Protein AF-A0A642C5L2-F1 (afdb_monomer_lite)

Secondary structure (DSSP, 8-state):
-------------------GGGG-S--S-TT--SEES--SSBSSEEEEEETTTTEEEEEEEEEEETTS-B---BTTS--SEEEEEE-TTSSEEEEEEEEETTTTEEEEEEEEE-SSS-EEEEEEEEE-SSS---EEEEEEEEEEE-SSPPSEE----TT-EEEETT--SEEE-SS--TTTT---TTPPTTEEE-TTSSSSEEE-TTTTSSTT-EEEEEEEEPTT---S-S--PPPPP--SS----------SSSEEEEEEEE--SSS---B-EEEES-HHHHHH---EE-----PPEEEE-TTSSEEEEE-TT-SSEEEEE---SSEEEEEEE-S-HHHHHHHHTT--S-SEEESSSS--EEEEEEEEE-

Structure (mmCIF, N/CA/C/O backbone):
data_AF-A0A642C5L2-F1
#
_entry.id   AF-A0A642C5L2-F1
#
loop_
_atom_site.group_PDB
_atom_site.id
_atom_site.type_symbol
_atom_site.label_atom_id
_atom_site.label_alt_id
_atom_site.label_comp_id
_atom_site.label_asym_id
_atom_site.label_entity_id
_atom_site.label_seq_id
_atom_site.pdbx_PDB_ins_code
_atom_site.Cartn_x
_atom_site.Cartn_y
_atom_site.Cartn_z
_atom_site.occupancy
_atom_site.B_iso_or_equiv
_atom_site.auth_seq_id
_atom_site.auth_comp_id
_atom_site.auth_asym_id
_atom_site.auth_atom_id
_atom_site.pdbx_PDB_model_num
ATOM 1 N N . MET A 1 1 ? -67.710 -24.897 -26.582 1.00 30.55 1 MET A N 1
ATOM 2 C CA . MET A 1 1 ? -67.044 -23.759 -27.248 1.00 30.55 1 MET A CA 1
ATOM 3 C C . MET A 1 1 ? -65.681 -23.611 -26.593 1.00 30.55 1 MET A C 1
ATOM 5 O O . MET A 1 1 ? -65.633 -23.319 -25.408 1.00 30.55 1 MET A O 1
ATOM 9 N N . PHE A 1 2 ? -64.613 -23.977 -27.300 1.00 22.06 2 PHE A N 1
ATOM 10 C CA . PHE A 1 2 ? -63.244 -23.985 -26.777 1.00 22.06 2 PHE A CA 1
ATOM 11 C C . PHE A 1 2 ? -62.544 -22.684 -27.167 1.00 22.06 2 PHE A C 1
ATOM 13 O O . PHE A 1 2 ? -62.529 -22.332 -28.344 1.00 22.06 2 PHE A O 1
ATOM 20 N N . LEU A 1 3 ? -61.969 -21.992 -26.185 1.00 21.20 3 LEU A N 1
ATOM 21 C CA . LEU A 1 3 ? -61.046 -20.883 -26.397 1.00 21.20 3 LEU A CA 1
ATOM 22 C C . LEU A 1 3 ? -59.634 -21.412 -26.119 1.00 21.20 3 LEU A C 1
ATOM 24 O O . LEU A 1 3 ? -59.285 -21.678 -24.972 1.00 21.20 3 LEU A O 1
ATOM 28 N N . ILE A 1 4 ? -58.851 -21.614 -27.176 1.00 27.20 4 ILE A N 1
ATOM 29 C CA . ILE A 1 4 ? -57.420 -21.914 -27.088 1.00 27.20 4 ILE A CA 1
ATOM 30 C C . ILE A 1 4 ? -56.692 -20.586 -27.281 1.00 27.20 4 ILE A C 1
ATOM 32 O O . ILE A 1 4 ? -56.796 -19.971 -28.340 1.00 27.20 4 ILE A O 1
ATOM 36 N N . VAL A 1 5 ? -55.973 -20.140 -26.253 1.00 25.92 5 VAL A N 1
ATOM 37 C CA . VAL A 1 5 ? -55.079 -18.981 -26.332 1.00 25.92 5 VAL A CA 1
ATOM 38 C C . VAL A 1 5 ? -53.660 -19.508 -26.514 1.00 25.92 5 VAL A C 1
ATOM 40 O O . VAL A 1 5 ? -53.095 -20.111 -25.605 1.00 25.92 5 VAL A O 1
ATOM 43 N N . VAL A 1 6 ? -53.093 -19.296 -27.702 1.00 27.94 6 VAL A N 1
ATOM 44 C CA . VAL A 1 6 ? -51.672 -19.526 -27.986 1.00 27.94 6 VAL A CA 1
ATOM 45 C C . VAL A 1 6 ? -50.942 -18.211 -27.727 1.00 27.94 6 VAL A C 1
ATOM 47 O O . VAL A 1 6 ? -51.069 -17.265 -28.501 1.00 27.94 6 VAL A O 1
ATOM 50 N N . LEU A 1 7 ? -50.206 -18.135 -26.620 1.00 25.80 7 LEU A N 1
ATOM 51 C CA . LEU A 1 7 ? -49.296 -17.028 -26.331 1.00 25.80 7 LEU A CA 1
ATOM 52 C C . LEU A 1 7 ? -47.912 -17.384 -26.878 1.00 25.80 7 LEU A C 1
ATOM 54 O O . LEU A 1 7 ? -47.273 -18.324 -26.412 1.00 25.80 7 LEU A O 1
ATOM 58 N N . GLY A 1 8 ? -47.464 -16.637 -27.886 1.00 30.91 8 GLY A N 1
ATOM 59 C CA . GLY A 1 8 ? -46.096 -16.717 -28.382 1.00 30.91 8 GLY A CA 1
ATOM 60 C C . GLY A 1 8 ? -45.143 -16.097 -27.367 1.00 30.91 8 GLY A C 1
ATOM 61 O O . GLY A 1 8 ? -45.199 -14.897 -27.113 1.00 30.91 8 GLY A O 1
ATOM 62 N N . THR A 1 9 ? -44.255 -16.900 -26.788 1.00 32.12 9 THR A N 1
ATOM 63 C CA . THR A 1 9 ? -43.127 -16.378 -26.019 1.00 32.12 9 THR A CA 1
ATOM 64 C C . THR A 1 9 ? -42.080 -15.869 -27.002 1.00 32.12 9 THR A C 1
ATOM 66 O O . THR A 1 9 ? -41.308 -16.646 -27.563 1.00 32.12 9 THR A O 1
ATOM 69 N N . THR A 1 10 ? -42.038 -14.559 -27.224 1.00 34.19 10 THR A N 1
ATOM 70 C CA . THR A 1 10 ? -40.826 -13.920 -27.735 1.00 34.19 10 THR A CA 1
ATOM 71 C C . THR A 1 10 ? -39.760 -14.065 -26.658 1.00 34.19 10 THR A C 1
ATOM 73 O O . THR A 1 10 ? -39.882 -13.467 -25.589 1.00 34.19 10 THR A O 1
ATOM 76 N N . SER A 1 11 ? -38.727 -14.868 -26.911 1.00 38.47 11 SER A N 1
ATOM 77 C CA . SER A 1 11 ? -37.520 -14.864 -26.092 1.00 38.47 11 SER A CA 1
ATOM 78 C C . SER A 1 11 ? -36.825 -13.520 -26.291 1.00 38.47 11 SER A C 1
ATOM 80 O O . SER A 1 11 ? -35.978 -13.356 -27.170 1.00 38.47 11 SER A O 1
ATOM 82 N N . THR A 1 12 ? -37.200 -12.526 -25.494 1.00 39.84 12 THR A N 1
ATOM 83 C CA . THR A 1 12 ? -36.300 -11.415 -25.220 1.00 39.84 12 THR A CA 1
ATOM 84 C C . THR A 1 12 ? -35.095 -12.039 -24.535 1.00 39.84 12 THR A C 1
ATOM 86 O O . THR A 1 12 ? -35.239 -12.579 -23.437 1.00 39.84 12 THR A O 1
ATOM 89 N N . LEU A 1 13 ? -33.942 -12.041 -25.209 1.00 40.47 13 LEU A N 1
ATOM 90 C CA . LEU A 1 13 ? -32.645 -12.262 -24.576 1.00 40.47 13 LEU A CA 1
ATOM 91 C C . LEU A 1 13 ? -32.620 -11.371 -23.335 1.00 40.47 13 LEU A C 1
ATOM 93 O O . LEU A 1 13 ? -32.538 -10.148 -23.450 1.00 40.47 13 LEU A O 1
ATOM 97 N N . GLY A 1 14 ? -32.830 -11.985 -22.170 1.00 42.22 14 GLY A N 1
ATOM 98 C CA . GLY A 1 14 ? -32.787 -11.282 -20.905 1.00 42.22 14 GLY A CA 1
ATOM 99 C C . GLY A 1 14 ? -31.435 -10.600 -20.830 1.00 42.22 14 GLY A C 1
ATOM 100 O O . GLY A 1 14 ? -30.411 -11.228 -21.113 1.00 42.22 14 GLY A O 1
ATOM 101 N N . GLN A 1 15 ? -31.430 -9.312 -20.489 1.00 53.22 15 GLN A N 1
ATOM 102 C CA . GLN A 1 15 ? -30.196 -8.690 -20.033 1.00 53.22 15 GLN A CA 1
ATOM 103 C C . GLN A 1 15 ? -29.573 -9.612 -18.980 1.00 53.22 15 GLN A C 1
ATOM 105 O O . GLN A 1 15 ? -30.334 -10.196 -18.201 1.00 53.22 15 GLN A O 1
ATOM 110 N N . PRO A 1 16 ? -28.241 -9.803 -18.976 1.00 45.19 16 PRO A N 1
ATOM 111 C CA . PRO A 1 16 ? -27.603 -10.643 -17.979 1.00 45.19 16 PRO A CA 1
ATOM 112 C C . PRO A 1 16 ? -28.044 -10.139 -16.608 1.00 45.19 16 PRO A C 1
ATOM 114 O O . PRO A 1 16 ? -27.722 -9.022 -16.205 1.00 45.19 16 PRO A O 1
ATOM 117 N N . ILE A 1 17 ? -28.873 -10.941 -15.941 1.00 54.06 17 ILE A N 1
ATOM 118 C CA . ILE A 1 17 ? -29.352 -10.645 -14.602 1.00 54.06 17 ILE A CA 1
ATOM 119 C C . ILE A 1 17 ? -28.102 -10.742 -13.742 1.00 54.06 17 ILE A C 1
ATOM 121 O O . ILE A 1 17 ? -27.534 -11.825 -13.588 1.00 54.06 17 ILE A O 1
ATO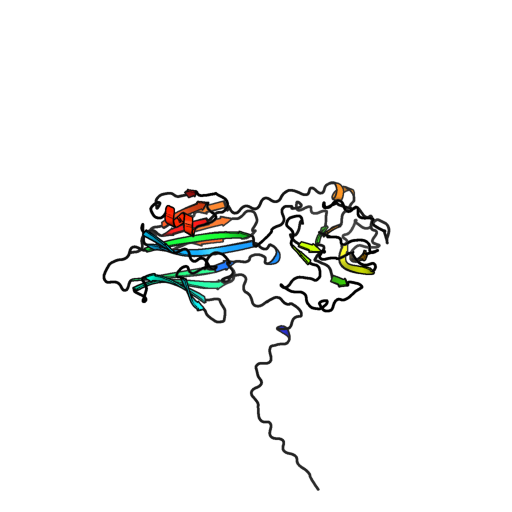M 125 N N . ILE A 1 18 ? -27.629 -9.592 -13.265 1.00 55.34 18 ILE A N 1
ATOM 126 C CA . ILE A 1 18 ? -26.534 -9.525 -12.305 1.00 55.34 18 ILE A CA 1
ATOM 127 C C . ILE A 1 18 ? -26.929 -10.445 -11.149 1.00 55.34 18 ILE A C 1
ATOM 129 O O . ILE A 1 18 ? -28.019 -10.304 -10.590 1.00 55.34 18 ILE A O 1
ATOM 133 N N . SER A 1 19 ? -26.083 -11.434 -10.854 1.00 58.97 19 SER A N 1
ATOM 134 C CA . SER A 1 19 ? -26.378 -12.428 -9.825 1.00 58.97 19 SER A CA 1
ATOM 135 C C . SER A 1 19 ? -26.728 -11.719 -8.511 1.00 58.97 19 SER A C 1
ATOM 137 O O . SER A 1 19 ? -26.017 -10.789 -8.135 1.00 58.97 19 SER A O 1
ATOM 139 N N . PRO A 1 20 ? -27.755 -12.155 -7.761 1.00 57.78 20 PRO A N 1
ATOM 140 C CA . PRO A 1 20 ? -28.041 -11.626 -6.426 1.00 57.78 20 PRO A CA 1
ATOM 141 C C . PRO A 1 20 ? -26.834 -11.686 -5.478 1.00 57.78 20 PRO A C 1
ATOM 143 O O . PRO A 1 20 ? -26.721 -10.868 -4.574 1.00 57.78 20 PRO A O 1
ATOM 146 N N . SER A 1 21 ? -25.889 -12.604 -5.719 1.00 59.41 21 SER A N 1
ATOM 147 C CA . SER A 1 21 ? -24.613 -12.671 -4.995 1.00 59.41 21 SER A CA 1
ATOM 148 C C . SER A 1 21 ? -23.699 -11.460 -5.226 1.00 59.41 21 SER A C 1
ATOM 150 O O . SER A 1 21 ? -22.818 -11.216 -4.412 1.00 59.41 21 SER A O 1
ATOM 152 N N . CYS A 1 22 ? -23.883 -10.712 -6.318 1.00 52.00 22 CYS A N 1
ATOM 153 C CA . CYS A 1 22 ? -23.193 -9.446 -6.582 1.00 52.00 22 CYS A CA 1
ATOM 154 C C . CYS A 1 22 ? -23.781 -8.277 -5.775 1.00 52.00 22 CYS A C 1
ATOM 156 O O . CYS A 1 22 ? -23.200 -7.199 -5.771 1.00 52.00 22 CYS A O 1
ATOM 158 N N . PHE A 1 23 ? -24.926 -8.486 -5.118 1.00 55.31 23 PHE A N 1
ATOM 159 C CA . PHE A 1 23 ? -25.548 -7.558 -4.178 1.00 55.31 23 PHE A CA 1
ATOM 160 C C . PHE A 1 23 ? -25.513 -8.151 -2.765 1.00 55.31 23 PHE A C 1
ATOM 162 O O . PHE A 1 23 ? -26.510 -8.134 -2.040 1.00 55.31 23 PHE A O 1
ATOM 169 N N . SER A 1 24 ? -24.365 -8.703 -2.352 1.00 53.34 24 SER A N 1
ATOM 170 C CA . SER A 1 24 ? -24.083 -8.757 -0.919 1.00 53.34 24 SER A CA 1
ATOM 171 C C . SER A 1 24 ? -24.202 -7.314 -0.422 1.00 53.34 24 SER A C 1
ATOM 173 O O . SER A 1 24 ? -23.757 -6.400 -1.106 1.00 53.34 24 SER A O 1
ATOM 175 N N . ASN A 1 25 ? -24.847 -7.057 0.715 1.00 50.03 25 ASN A N 1
ATOM 176 C CA . ASN A 1 25 ? -24.964 -5.707 1.294 1.00 50.03 25 ASN A CA 1
ATOM 177 C C . ASN A 1 25 ? -23.596 -5.139 1.759 1.00 50.03 25 ASN A C 1
ATOM 179 O O . ASN A 1 25 ? -23.508 -4.475 2.786 1.00 50.03 25 ASN A O 1
ATOM 183 N N . SER A 1 26 ? -22.518 -5.461 1.050 1.00 53.03 26 SER A N 1
ATOM 184 C CA . SER A 1 26 ? -21.204 -4.864 1.134 1.00 53.03 26 SER A CA 1
ATOM 185 C C . SER A 1 26 ? -21.087 -3.859 -0.009 1.00 53.03 26 SER A C 1
ATOM 187 O O . SER A 1 26 ? -21.435 -4.134 -1.156 1.00 53.03 26 SER A O 1
ATOM 189 N N . HIS A 1 27 ? -20.605 -2.669 0.324 1.00 57.09 27 HIS A N 1
ATOM 190 C CA . HIS A 1 27 ? -20.227 -1.666 -0.666 1.00 57.09 27 HIS A CA 1
ATOM 191 C C . HIS A 1 27 ? -18.845 -1.963 -1.274 1.00 57.09 27 HIS A C 1
ATOM 193 O O . HIS A 1 27 ? -18.383 -1.208 -2.131 1.00 57.09 27 HIS A O 1
ATOM 199 N N . ASP A 1 28 ? -18.196 -3.052 -0.846 1.00 60.56 28 ASP A N 1
ATOM 200 C CA . ASP A 1 28 ? -16.835 -3.392 -1.225 1.00 60.56 28 ASP A CA 1
ATOM 201 C C . ASP A 1 28 ? -16.816 -4.167 -2.537 1.00 60.56 28 ASP A C 1
ATOM 203 O O . ASP A 1 28 ? -17.591 -5.097 -2.779 1.00 60.56 28 ASP A O 1
ATOM 207 N N . ILE A 1 29 ? -15.868 -3.806 -3.396 1.00 61.78 29 ILE A N 1
ATOM 208 C CA . ILE A 1 29 ? -15.618 -4.524 -4.640 1.00 61.78 29 ILE A CA 1
ATOM 209 C C . ILE A 1 29 ? -14.890 -5.828 -4.287 1.00 61.78 29 ILE A C 1
ATOM 211 O O . ILE A 1 29 ? -13.663 -5.899 -4.300 1.00 61.78 29 ILE A O 1
ATOM 215 N N . THR A 1 30 ? -15.646 -6.890 -3.999 1.00 61.00 30 THR A N 1
ATOM 216 C CA . THR A 1 30 ? -15.096 -8.215 -3.646 1.00 61.00 30 THR A CA 1
ATOM 217 C C . THR A 1 30 ? -14.427 -8.937 -4.822 1.00 61.00 30 THR A C 1
ATOM 219 O O . THR A 1 30 ? -13.932 -10.049 -4.666 1.00 61.00 30 THR A O 1
ATOM 222 N N . SER A 1 31 ? -14.445 -8.345 -6.020 1.00 65.38 31 SER A N 1
ATOM 223 C CA . SER A 1 31 ? -13.811 -8.883 -7.228 1.00 65.38 31 SER A CA 1
ATOM 224 C C . SER A 1 31 ? -12.381 -8.386 -7.453 1.00 65.38 31 SER A C 1
ATOM 226 O O . SER A 1 31 ? -11.757 -8.798 -8.431 1.00 65.38 31 SER A O 1
ATOM 228 N N . LEU A 1 32 ? -11.869 -7.472 -6.619 1.00 73.25 32 LEU A N 1
ATOM 229 C CA . LEU A 1 32 ? -10.489 -7.001 -6.735 1.00 73.25 32 LEU A CA 1
ATOM 230 C C . LEU A 1 32 ? -9.519 -8.090 -6.272 1.00 73.25 32 LEU A C 1
ATOM 232 O O . LEU A 1 32 ? -9.683 -8.684 -5.210 1.00 73.25 32 LEU A O 1
ATOM 236 N N . GLN A 1 33 ? -8.498 -8.349 -7.085 1.00 84.44 33 GLN A N 1
ATOM 237 C CA . GLN A 1 33 ? -7.406 -9.251 -6.726 1.00 84.44 33 GLN A CA 1
ATOM 238 C C . GLN A 1 33 ? -6.448 -8.546 -5.757 1.00 84.44 33 GLN A C 1
ATOM 240 O O . GLN A 1 33 ? -6.335 -7.321 -5.783 1.00 84.44 33 GLN A O 1
ATOM 245 N N . ALA A 1 34 ? -5.704 -9.301 -4.945 1.00 88.50 34 ALA A N 1
ATOM 246 C CA . ALA A 1 34 ? -4.681 -8.728 -4.059 1.00 88.50 34 ALA A CA 1
ATOM 247 C C . ALA A 1 34 ? -3.590 -7.964 -4.835 1.00 88.50 34 ALA A C 1
ATOM 249 O O . ALA A 1 34 ? -3.016 -7.000 -4.325 1.00 88.50 34 ALA A O 1
ATOM 250 N N . TRP A 1 35 ? -3.340 -8.373 -6.084 1.00 94.12 35 TRP A N 1
ATOM 251 C CA . TRP A 1 35 ? -2.460 -7.691 -7.025 1.00 94.12 35 TRP A CA 1
ATOM 252 C C . TRP A 1 35 ? -3.248 -6.855 -8.034 1.00 94.12 35 TRP A C 1
ATOM 254 O O . TRP A 1 35 ? -4.272 -7.295 -8.551 1.00 94.12 35 TRP A O 1
ATOM 264 N N . GLY A 1 36 ? -2.749 -5.665 -8.356 1.00 93.56 36 GLY A N 1
ATOM 265 C CA . GLY A 1 36 ? -3.374 -4.793 -9.348 1.00 93.56 36 GLY A CA 1
ATOM 266 C C . GLY A 1 36 ? -2.715 -3.418 -9.437 1.00 93.56 36 GLY A C 1
ATOM 267 O O . GLY A 1 36 ? -1.764 -3.140 -8.710 1.00 93.56 36 GLY A O 1
ATOM 268 N N . PRO A 1 37 ? -3.182 -2.535 -10.331 1.00 93.50 37 PRO A N 1
ATOM 269 C CA . PRO A 1 37 ? -2.599 -1.215 -10.543 1.00 93.50 37 PRO A CA 1
ATOM 270 C C . PRO A 1 37 ? -3.135 -0.213 -9.508 1.00 93.50 37 PRO A C 1
ATOM 272 O O . PRO A 1 37 ? -3.835 0.740 -9.845 1.00 93.50 37 PRO A O 1
ATOM 275 N N . TYR A 1 38 ? -2.860 -0.465 -8.227 1.00 91.94 38 TYR A N 1
ATOM 276 C CA . TYR A 1 38 ? -3.469 0.273 -7.114 1.00 91.94 38 TYR A CA 1
ATOM 277 C C . TYR A 1 38 ? -2.660 1.485 -6.652 1.00 91.94 38 TYR A C 1
ATOM 279 O O . TYR A 1 38 ? -3.153 2.252 -5.825 1.00 91.94 38 TYR A O 1
ATOM 287 N N . SER A 1 39 ? -1.428 1.660 -7.138 1.00 92.25 39 SER A N 1
ATOM 288 C CA . SER A 1 39 ? -0.564 2.755 -6.701 1.00 92.25 39 SER A CA 1
ATOM 289 C C . SER A 1 39 ? -1.134 4.124 -7.063 1.00 92.25 39 SER A C 1
ATOM 291 O O . SER A 1 39 ? -1.554 4.375 -8.192 1.00 92.25 39 SER A O 1
ATOM 293 N N . LYS A 1 40 ? -1.076 5.046 -6.097 1.00 88.62 40 LYS A N 1
ATOM 294 C CA . LYS A 1 40 ? -1.416 6.467 -6.282 1.00 88.62 40 LYS A CA 1
ATOM 295 C C . LYS A 1 40 ? -0.189 7.340 -6.551 1.00 88.62 40 LYS A C 1
ATOM 297 O O . LYS A 1 40 ? -0.316 8.562 -6.605 1.00 88.62 40 LYS A O 1
ATOM 302 N N . ARG A 1 41 ? 0.990 6.725 -6.719 1.00 91.75 41 ARG A N 1
ATOM 303 C CA . ARG A 1 41 ? 2.258 7.433 -6.933 1.00 91.75 41 ARG A CA 1
ATOM 304 C C . ARG A 1 41 ? 2.866 7.118 -8.288 1.00 91.75 41 ARG A C 1
ATOM 306 O O . ARG A 1 41 ? 2.931 8.014 -9.124 1.00 91.75 41 ARG A O 1
ATOM 313 N N . TYR A 1 42 ? 3.232 5.860 -8.533 1.00 94.75 42 TYR A N 1
ATOM 314 C CA . TYR A 1 42 ? 3.881 5.438 -9.776 1.00 94.75 42 TYR A CA 1
ATOM 315 C C . TYR A 1 42 ? 3.116 4.321 -10.467 1.00 94.75 42 TYR A C 1
ATOM 317 O O . TYR A 1 42 ? 2.686 3.367 -9.826 1.00 94.75 42 TYR A O 1
ATOM 325 N N . ALA A 1 43 ? 2.971 4.420 -11.787 1.00 95.50 43 ALA A N 1
ATOM 326 C CA . ALA A 1 43 ? 2.324 3.377 -12.564 1.00 95.50 43 ALA A CA 1
ATOM 327 C C . ALA A 1 43 ? 3.141 2.085 -12.508 1.00 95.50 43 ALA A C 1
ATOM 329 O O . ALA A 1 43 ? 4.364 2.088 -12.681 1.00 95.50 43 ALA A O 1
ATOM 330 N N . GLY A 1 44 ? 2.453 0.977 -12.274 1.00 95.94 44 GLY A N 1
ATOM 331 C CA . GLY A 1 44 ? 3.079 -0.312 -12.057 1.00 95.94 44 GLY A CA 1
ATOM 332 C C . GLY A 1 44 ? 2.078 -1.331 -11.544 1.00 95.94 44 GLY A C 1
ATOM 333 O O . GLY A 1 44 ? 0.885 -1.244 -11.840 1.00 95.94 44 GLY A O 1
ATOM 334 N N . ILE A 1 45 ? 2.580 -2.285 -10.771 1.00 96.81 45 ILE A N 1
ATOM 335 C CA . ILE A 1 45 ? 1.778 -3.300 -10.100 1.00 96.81 45 ILE A CA 1
ATOM 336 C C . ILE A 1 45 ? 1.966 -3.176 -8.589 1.00 96.81 45 ILE A C 1
ATOM 338 O O . ILE A 1 45 ? 3.074 -2.977 -8.092 1.00 96.81 45 ILE A O 1
ATOM 342 N N . SER A 1 46 ? 0.869 -3.311 -7.867 1.00 96.19 46 SER A N 1
ATOM 343 C CA . SER A 1 46 ? 0.794 -3.195 -6.422 1.00 96.19 46 SER A CA 1
ATOM 344 C C . SER A 1 46 ? 0.272 -4.483 -5.816 1.00 96.19 46 SER A C 1
ATOM 346 O O . SER A 1 46 ? -0.565 -5.145 -6.426 1.00 96.19 46 SER A O 1
ATOM 348 N N . HIS A 1 47 ? 0.700 -4.786 -4.597 1.00 95.00 47 HIS A N 1
ATOM 349 C CA . HIS A 1 47 ? 0.139 -5.829 -3.751 1.00 95.00 47 HIS A CA 1
ATOM 350 C C . HIS A 1 47 ? -0.412 -5.219 -2.467 1.00 95.00 47 HIS A C 1
ATOM 352 O O . HIS A 1 47 ? 0.295 -4.483 -1.773 1.00 95.00 47 HIS A O 1
ATOM 358 N N . ILE A 1 48 ? -1.659 -5.546 -2.143 1.00 91.00 48 ILE A N 1
ATOM 359 C CA . ILE A 1 48 ? -2.296 -5.194 -0.874 1.00 91.00 48 ILE A CA 1
ATOM 360 C C . ILE A 1 48 ? -2.352 -6.480 -0.035 1.00 91.00 48 ILE A C 1
ATOM 362 O O . ILE A 1 48 ? -3.263 -7.281 -0.238 1.00 91.00 48 ILE A O 1
ATOM 366 N N . PRO A 1 49 ? -1.368 -6.725 0.855 1.00 83.31 49 PRO A N 1
ATOM 367 C CA . PRO A 1 49 ? -1.325 -7.943 1.665 1.00 83.31 49 PRO A CA 1
ATOM 368 C C . PRO A 1 49 ? -2.492 -8.026 2.654 1.00 83.31 49 PRO A C 1
ATOM 370 O O . PRO A 1 49 ? -3.031 -9.105 2.875 1.00 83.31 49 PRO A O 1
ATOM 373 N N . ASP A 1 50 ? -2.885 -6.886 3.220 1.00 80.69 50 ASP A N 1
ATOM 374 C CA . ASP A 1 50 ? -4.054 -6.744 4.078 1.00 80.69 50 ASP A CA 1
ATOM 375 C C . ASP A 1 50 ? -4.704 -5.382 3.807 1.00 80.69 50 ASP A C 1
ATOM 377 O O . ASP A 1 50 ? -4.074 -4.329 3.948 1.00 80.69 50 ASP A O 1
ATOM 381 N N . ILE A 1 51 ? -5.972 -5.415 3.395 1.00 78.88 51 ILE A N 1
ATOM 382 C CA . ILE A 1 51 ? -6.752 -4.220 3.076 1.00 78.88 51 ILE A CA 1
ATOM 383 C C . ILE A 1 51 ? -7.009 -3.358 4.319 1.00 78.88 51 ILE A C 1
ATOM 385 O O . ILE A 1 51 ? -7.074 -2.136 4.201 1.00 78.88 51 ILE A O 1
ATOM 389 N N . GLN A 1 52 ? -7.101 -3.973 5.503 1.00 74.31 52 GLN A N 1
ATOM 390 C CA . GLN A 1 52 ? -7.373 -3.276 6.762 1.00 74.31 52 GLN A CA 1
ATOM 391 C C . GLN A 1 52 ? -6.121 -2.587 7.307 1.00 74.31 52 GLN A C 1
ATOM 393 O O . GLN A 1 52 ? -6.200 -1.469 7.815 1.00 74.31 52 GLN A O 1
ATOM 398 N N . ALA A 1 53 ? -4.945 -3.198 7.130 1.00 75.81 53 ALA A N 1
ATOM 399 C CA . ALA A 1 53 ? -3.675 -2.601 7.536 1.00 75.81 53 ALA A CA 1
ATOM 400 C C . ALA A 1 53 ? -3.340 -1.302 6.775 1.00 75.81 53 ALA A C 1
ATOM 402 O O . ALA A 1 53 ? -2.543 -0.495 7.255 1.00 75.81 53 ALA A O 1
ATOM 403 N N . GLY A 1 54 ? -3.914 -1.086 5.583 1.00 80.81 54 GLY A N 1
ATOM 404 C CA . GLY A 1 54 ? -3.640 0.101 4.764 1.00 80.81 54 GLY A CA 1
ATOM 405 C C . GLY A 1 54 ? -2.189 0.181 4.275 1.00 80.81 54 GLY A C 1
ATOM 406 O O . GLY A 1 54 ? -1.665 1.274 4.047 1.00 80.81 54 GLY A O 1
ATOM 407 N N . ILE A 1 55 ? -1.536 -0.976 4.153 1.00 88.19 55 ILE A N 1
ATOM 408 C CA . ILE A 1 55 ? -0.157 -1.130 3.691 1.00 88.19 55 ILE A CA 1
ATOM 409 C C . ILE A 1 55 ? -0.196 -1.640 2.255 1.00 88.19 55 ILE A C 1
ATOM 411 O O . ILE A 1 55 ? -0.885 -2.615 1.960 1.00 88.19 55 ILE A O 1
ATOM 415 N N . ARG A 1 56 ? 0.577 -1.018 1.366 1.00 93.44 56 ARG A N 1
ATOM 416 C CA . ARG A 1 56 ? 0.707 -1.439 -0.029 1.00 93.44 56 ARG A CA 1
ATOM 417 C C . ARG A 1 56 ? 2.172 -1.617 -0.388 1.00 93.44 56 ARG A C 1
ATOM 419 O O . ARG A 1 56 ? 2.989 -0.734 -0.152 1.00 93.44 56 ARG A O 1
ATOM 426 N N . PHE A 1 57 ? 2.500 -2.749 -0.993 1.00 95.62 57 PHE A N 1
ATOM 427 C CA . PHE A 1 57 ? 3.767 -2.916 -1.692 1.00 95.62 57 PHE A CA 1
ATOM 428 C C . PHE A 1 57 ? 3.583 -2.520 -3.152 1.00 95.62 57 PHE A C 1
ATOM 430 O O . PHE A 1 57 ? 2.620 -2.945 -3.783 1.00 95.62 57 PHE A O 1
ATOM 437 N N . ASP A 1 58 ? 4.507 -1.740 -3.693 1.00 96.81 58 ASP A N 1
ATOM 438 C CA . ASP A 1 58 ? 4.467 -1.263 -5.067 1.00 96.81 58 ASP A CA 1
ATOM 439 C C . ASP A 1 58 ? 5.735 -1.673 -5.816 1.00 96.81 58 ASP A C 1
ATOM 441 O O . ASP A 1 58 ? 6.852 -1.597 -5.296 1.00 96.81 58 ASP A O 1
ATOM 445 N N . PHE A 1 59 ? 5.549 -2.062 -7.076 1.00 97.88 59 PHE A N 1
ATOM 446 C CA . PHE A 1 59 ? 6.616 -2.322 -8.025 1.00 97.88 59 PHE A CA 1
ATOM 447 C C . PHE A 1 59 ? 6.369 -1.567 -9.336 1.00 97.88 59 PHE A C 1
ATOM 449 O O . PHE A 1 59 ? 5.318 -1.704 -9.963 1.00 97.88 59 PHE A O 1
ATOM 456 N N . SER A 1 60 ? 7.355 -0.789 -9.778 1.00 97.38 60 SER A N 1
ATOM 457 C CA . SER A 1 60 ? 7.273 0.029 -10.989 1.00 97.38 60 SER A CA 1
ATOM 458 C C . SER A 1 60 ? 8.557 -0.063 -11.805 1.00 97.38 60 SER A C 1
ATOM 460 O O . SER A 1 60 ? 9.666 0.048 -11.279 1.00 97.38 60 SER A O 1
ATOM 462 N N . VAL A 1 61 ? 8.408 -0.235 -13.116 1.00 97.25 61 VAL A N 1
ATOM 463 C CA . VAL A 1 61 ? 9.508 -0.121 -14.076 1.00 97.25 61 VAL A CA 1
ATOM 464 C C . VAL A 1 61 ? 9.604 1.324 -14.556 1.00 97.25 61 VAL A C 1
ATOM 466 O O . VAL A 1 61 ? 8.619 1.910 -14.998 1.00 97.25 61 VAL A O 1
ATOM 469 N N . MET A 1 62 ? 10.807 1.892 -14.498 1.00 95.50 62 MET A N 1
ATOM 470 C CA . MET A 1 62 ? 11.090 3.269 -14.909 1.00 95.50 62 MET A CA 1
ATOM 471 C C . MET A 1 62 ? 12.181 3.274 -15.990 1.00 95.50 62 MET A C 1
ATOM 473 O O . MET A 1 62 ? 13.379 3.229 -15.660 1.00 95.50 62 MET A O 1
ATOM 477 N N . PRO A 1 63 ? 11.788 3.270 -17.279 1.00 95.44 63 PRO A N 1
ATOM 478 C CA . PRO A 1 63 ? 12.709 3.373 -18.402 1.00 95.44 63 PRO A CA 1
ATOM 479 C C . PRO A 1 63 ? 13.362 4.753 -18.499 1.00 95.44 63 PRO A C 1
ATOM 481 O O . PRO A 1 63 ? 12.803 5.771 -18.094 1.00 95.44 63 PRO A O 1
ATOM 484 N N . GLY A 1 64 ? 14.538 4.818 -19.109 1.00 93.56 64 GLY A N 1
ATOM 485 C CA . GLY A 1 64 ? 15.217 6.081 -19.360 1.00 93.56 64 GLY A CA 1
ATOM 486 C C . GLY A 1 64 ? 16.325 5.966 -20.388 1.00 93.56 64 GLY A C 1
ATOM 487 O O . GLY A 1 64 ? 16.788 4.882 -20.716 1.00 93.56 64 GLY A O 1
ATOM 488 N N . TYR A 1 65 ? 16.769 7.102 -20.903 1.00 92.62 65 TYR A N 1
ATOM 489 C CA . TYR A 1 65 ? 17.985 7.191 -21.696 1.00 92.62 65 TYR A CA 1
ATOM 490 C C . TYR A 1 65 ? 19.196 7.204 -20.772 1.00 92.62 65 TYR A C 1
ATOM 492 O O . TYR A 1 65 ? 19.267 8.001 -19.825 1.00 92.62 65 TYR A O 1
ATOM 500 N N . TYR A 1 66 ? 20.181 6.364 -21.077 1.00 89.69 66 TYR A N 1
ATOM 501 C CA . TYR A 1 66 ? 21.431 6.338 -20.336 1.00 89.69 66 TYR A CA 1
ATOM 502 C C . TYR A 1 66 ? 22.095 7.721 -20.334 1.00 89.69 66 TYR A C 1
ATOM 504 O O . TYR A 1 66 ? 22.328 8.308 -21.389 1.00 89.69 66 TYR A O 1
ATOM 512 N N . ARG A 1 67 ? 22.408 8.236 -19.136 1.00 83.62 67 ARG A N 1
ATOM 513 C CA . ARG A 1 67 ? 23.054 9.546 -18.919 1.00 83.62 67 ARG A CA 1
ATOM 514 C C . ARG A 1 67 ? 22.313 10.742 -19.542 1.00 83.62 67 ARG A C 1
ATOM 516 O O . ARG A 1 67 ? 22.949 11.744 -19.845 1.00 83.62 67 ARG A O 1
ATOM 523 N N . ASN A 1 68 ? 20.992 10.667 -19.717 1.00 85.19 68 ASN A N 1
ATOM 524 C CA . ASN A 1 68 ? 20.226 11.802 -20.240 1.00 85.19 68 ASN A CA 1
ATOM 525 C C . ASN A 1 68 ? 18.895 12.036 -19.509 1.00 85.19 68 ASN 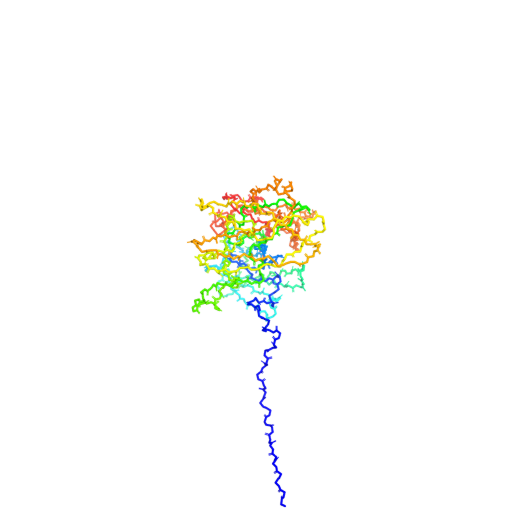A C 1
ATOM 527 O O . ASN A 1 68 ? 18.762 12.993 -18.748 1.00 85.19 68 ASN A O 1
ATOM 531 N N . ARG A 1 69 ? 17.900 11.171 -19.712 1.00 86.81 69 ARG A N 1
ATOM 532 C CA . ARG A 1 69 ? 16.545 11.412 -19.202 1.00 86.81 69 ARG A CA 1
ATOM 533 C C . ARG A 1 69 ? 15.930 10.135 -18.663 1.00 86.81 69 ARG A C 1
ATOM 535 O O . ARG A 1 69 ? 15.755 9.192 -19.422 1.00 86.81 69 ARG A O 1
ATOM 542 N N . GLN A 1 70 ? 15.554 10.141 -17.390 1.00 88.12 70 GLN A N 1
ATOM 543 C CA . GLN A 1 70 ? 14.754 9.084 -16.767 1.00 88.12 70 GLN A CA 1
ATOM 544 C C . GLN A 1 70 ? 13.266 9.434 -16.868 1.00 88.12 70 GLN A C 1
ATOM 546 O O . GLN A 1 70 ? 12.902 10.590 -16.634 1.00 88.12 70 GLN A O 1
ATOM 551 N N . LEU A 1 71 ? 12.421 8.463 -17.216 1.00 90.81 71 LE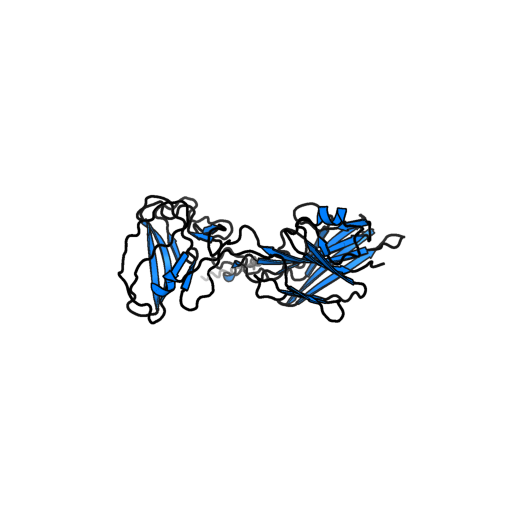U 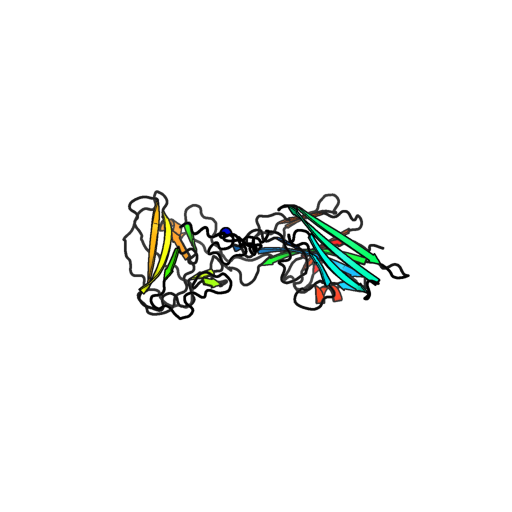A N 1
ATOM 552 C CA . LEU A 1 71 ? 10.968 8.604 -17.177 1.00 90.81 71 LEU A CA 1
ATOM 553 C C . LEU A 1 71 ? 10.458 7.975 -15.880 1.00 90.81 71 LEU A C 1
ATOM 555 O O . LEU A 1 71 ? 10.588 6.773 -15.668 1.00 90.81 71 LEU A O 1
ATOM 559 N N . VAL A 1 72 ? 9.882 8.806 -15.017 1.00 93.88 72 VAL A N 1
ATOM 560 C CA . VAL A 1 72 ? 9.231 8.377 -13.775 1.00 93.88 72 VAL A CA 1
ATOM 561 C C . VAL A 1 72 ? 7.720 8.445 -14.014 1.00 93.88 72 VAL A C 1
ATOM 563 O O . VAL A 1 72 ? 7.231 9.544 -14.281 1.00 93.88 72 VAL A O 1
ATOM 566 N N . PRO A 1 73 ? 6.984 7.319 -13.978 1.00 94.31 73 PRO A N 1
ATOM 567 C CA . PRO A 1 73 ? 5.585 7.260 -14.399 1.00 94.31 73 PRO A CA 1
ATOM 568 C C . PRO A 1 73 ? 4.636 7.727 -13.291 1.00 94.31 73 PRO A C 1
ATOM 570 O O . PRO A 1 73 ? 3.893 6.934 -12.716 1.00 94.31 73 PRO A O 1
ATOM 573 N N . HIS A 1 74 ? 4.693 9.006 -12.937 1.00 93.88 74 HIS A N 1
ATOM 574 C CA . HIS A 1 74 ? 3.850 9.568 -11.889 1.00 93.88 74 HIS A CA 1
ATOM 575 C C . HIS A 1 74 ? 2.371 9.584 -12.288 1.00 93.88 74 HIS A C 1
ATOM 577 O O . HIS A 1 74 ? 2.026 10.141 -13.326 1.00 93.88 74 HIS A O 1
ATOM 583 N N . VAL A 1 75 ? 1.483 9.053 -11.445 1.00 92.00 75 VAL A N 1
ATOM 584 C CA . VAL A 1 75 ? 0.069 8.855 -11.819 1.00 92.00 75 VAL A CA 1
ATOM 585 C C . VAL A 1 75 ? -0.808 10.105 -11.721 1.00 92.00 75 VAL A C 1
ATOM 587 O O . VAL A 1 75 ? -1.852 10.172 -12.361 1.00 92.00 75 VAL A O 1
ATOM 590 N N . LEU A 1 76 ? -0.404 11.109 -10.932 1.00 89.44 76 LEU A N 1
ATOM 591 C CA . LEU A 1 76 ? -1.189 12.344 -10.750 1.00 89.44 76 LEU A CA 1
ATOM 592 C C . LEU A 1 76 ? -0.920 13.440 -11.797 1.00 89.44 76 LEU A C 1
ATOM 594 O O . LEU A 1 76 ? -1.594 14.466 -11.773 1.00 89.44 76 LEU A O 1
ATOM 598 N N . PHE A 1 77 ? 0.065 13.279 -12.685 1.00 87.19 77 PHE A N 1
ATOM 599 C CA . PHE A 1 77 ? 0.344 14.254 -13.745 1.00 87.19 77 PHE A CA 1
ATOM 600 C C . PHE A 1 77 ? 0.965 13.590 -14.974 1.00 87.19 77 PHE A C 1
ATOM 602 O O . PHE A 1 77 ? 1.458 12.467 -14.920 1.00 87.19 77 PHE A O 1
ATOM 609 N N . GLU A 1 78 ? 0.961 14.307 -16.095 1.00 85.38 78 GLU A N 1
ATOM 610 C CA . GLU A 1 78 ? 1.479 13.804 -17.365 1.00 85.38 78 GLU A CA 1
ATOM 611 C C . GLU A 1 78 ? 2.975 13.465 -17.276 1.00 85.38 78 GLU A C 1
ATOM 613 O O . GLU A 1 78 ? 3.830 14.334 -17.095 1.00 85.38 78 GLU A O 1
ATOM 618 N N . SER A 1 79 ? 3.291 12.178 -17.421 1.00 89.12 79 SER A N 1
ATOM 619 C CA . SER A 1 79 ? 4.655 11.643 -17.316 1.00 89.12 79 SER A CA 1
ATOM 620 C C . SER A 1 79 ? 5.021 10.688 -18.464 1.00 89.12 79 SER A C 1
ATOM 622 O O . SER A 1 79 ? 5.900 9.838 -18.332 1.00 89.12 79 SER A O 1
ATOM 624 N N . SER A 1 80 ? 4.372 10.872 -19.621 1.00 89.81 80 SER A N 1
ATOM 625 C CA . SER A 1 80 ? 4.647 10.159 -20.884 1.00 89.81 80 SER A CA 1
ATOM 626 C C . SER A 1 80 ? 4.560 8.628 -20.778 1.00 89.81 80 SER A C 1
ATOM 628 O O . SER A 1 80 ? 5.227 7.910 -21.524 1.00 89.81 80 SER A O 1
ATOM 630 N N . TYR A 1 81 ? 3.727 8.129 -19.862 1.00 93.19 81 TYR A N 1
ATOM 631 C CA . TYR A 1 81 ? 3.279 6.741 -19.841 1.00 93.19 81 TYR A CA 1
ATOM 632 C C . TYR A 1 81 ? 1.765 6.680 -20.082 1.00 93.19 81 TYR A C 1
ATOM 634 O O . TYR A 1 81 ? 1.034 7.603 -19.718 1.00 93.19 81 TYR A O 1
ATOM 642 N N . TYR A 1 82 ? 1.295 5.581 -20.668 1.00 93.50 82 TYR A N 1
ATOM 643 C CA . TYR A 1 82 ? -0.110 5.386 -21.017 1.00 93.50 82 TYR A CA 1
ATOM 644 C C . TYR A 1 82 ? -0.536 3.940 -20.742 1.00 93.50 82 TYR A C 1
ATOM 646 O O . TYR A 1 82 ? 0.214 3.022 -21.086 1.00 93.50 82 TYR A O 1
ATOM 654 N N . PRO A 1 83 ? -1.726 3.693 -20.164 1.00 94.38 83 PRO A N 1
ATOM 655 C CA . PRO A 1 83 ? -2.361 2.380 -20.244 1.00 94.38 83 PRO A CA 1
ATOM 656 C C . PRO A 1 83 ? -2.530 1.991 -21.719 1.00 94.38 83 PRO A C 1
ATOM 658 O O . PRO A 1 83 ? -3.120 2.750 -22.486 1.00 94.38 83 PRO A O 1
ATOM 661 N N . TRP A 1 84 ? -1.980 0.847 -22.123 1.00 95.12 84 TRP A N 1
ATOM 662 C CA . TRP A 1 84 ? -1.887 0.455 -23.533 1.00 95.12 84 TRP A CA 1
ATOM 663 C C . TRP A 1 84 ? -2.768 -0.746 -23.883 1.00 95.12 84 TRP A C 1
ATOM 665 O O . TRP A 1 84 ? -3.584 -0.669 -24.796 1.00 95.12 84 TRP A O 1
ATOM 675 N N . ASP A 1 85 ? -2.636 -1.843 -23.136 1.00 95.62 85 ASP A N 1
ATOM 676 C CA . ASP A 1 85 ? -3.468 -3.043 -23.285 1.00 95.62 85 ASP A CA 1
ATOM 677 C C . ASP A 1 85 ? -3.729 -3.651 -21.906 1.00 95.62 85 ASP A C 1
ATOM 679 O O . ASP A 1 85 ? -2.795 -4.081 -21.224 1.00 95.62 85 ASP A O 1
ATOM 683 N N . ILE A 1 86 ? -4.997 -3.668 -21.493 1.00 94.50 86 ILE A N 1
ATOM 684 C CA . ILE A 1 86 ? -5.446 -4.232 -20.219 1.00 94.50 86 ILE A CA 1
ATOM 685 C C . ILE A 1 86 ? -6.570 -5.212 -20.513 1.00 94.50 86 ILE A C 1
ATOM 687 O O . ILE A 1 86 ? -7.582 -4.852 -21.117 1.00 94.50 86 ILE A O 1
ATOM 691 N N . ASN A 1 87 ? -6.409 -6.459 -20.076 1.00 93.56 87 ASN A N 1
ATOM 692 C CA . ASN A 1 87 ? -7.455 -7.450 -20.271 1.00 93.56 87 ASN A CA 1
ATOM 693 C C . ASN A 1 87 ? -8.592 -7.294 -19.235 1.00 93.56 87 ASN A C 1
ATOM 695 O O . ASN A 1 87 ? -8.349 -6.827 -18.123 1.00 93.56 87 ASN A O 1
ATOM 699 N N . PRO A 1 88 ? -9.826 -7.745 -19.537 1.00 87.81 88 PRO A N 1
ATOM 700 C CA . PRO A 1 88 ? -10.965 -7.589 -18.623 1.00 87.81 88 PRO A CA 1
ATOM 701 C C . PRO A 1 88 ? -10.771 -8.223 -17.239 1.00 87.81 88 PRO A C 1
ATOM 703 O O . PRO A 1 88 ? -11.349 -7.759 -16.263 1.00 87.81 88 PRO A O 1
ATOM 706 N N . SER A 1 89 ? -9.956 -9.279 -17.142 1.00 86.50 89 SER A N 1
ATOM 707 C CA . SER A 1 89 ? -9.649 -9.957 -15.876 1.00 86.50 89 SER A CA 1
ATOM 708 C C . SER A 1 89 ? -8.559 -9.263 -15.049 1.00 86.50 89 SER A C 1
ATOM 710 O O . SER A 1 89 ? -8.223 -9.765 -13.982 1.00 86.50 89 SER A O 1
ATOM 712 N N . MET A 1 90 ? -7.980 -8.164 -15.550 1.00 87.69 90 MET A N 1
ATOM 713 C CA . MET A 1 90 ? -6.894 -7.385 -14.936 1.00 87.69 90 MET A CA 1
ATOM 714 C C . MET A 1 90 ? -5.643 -8.186 -14.537 1.00 87.69 90 MET A C 1
ATOM 716 O O . MET A 1 90 ? -4.836 -7.716 -13.744 1.00 87.69 90 MET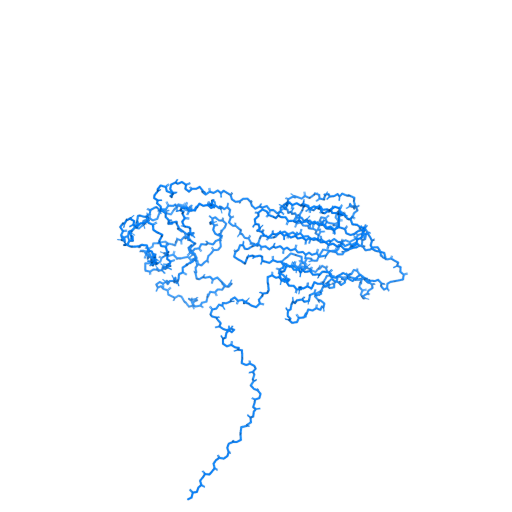 A O 1
ATOM 720 N N . ASN A 1 91 ? -5.435 -9.368 -15.122 1.00 92.19 91 ASN A N 1
ATOM 721 C CA . ASN A 1 91 ? -4.236 -10.180 -14.897 1.00 92.19 91 ASN A CA 1
ATOM 722 C C . ASN A 1 91 ? -3.146 -9.958 -15.959 1.00 92.19 91 ASN A C 1
ATOM 724 O O . ASN A 1 91 ? -2.056 -10.513 -15.843 1.00 92.19 91 ASN A O 1
ATOM 728 N N . ARG A 1 92 ? -3.419 -9.142 -16.983 1.00 95.81 92 ARG A N 1
ATOM 729 C CA . ARG A 1 92 ? -2.442 -8.641 -17.951 1.00 95.81 92 ARG A CA 1
ATOM 730 C C . ARG A 1 92 ? -2.634 -7.141 -18.114 1.00 95.81 92 ARG A C 1
ATOM 732 O O . ARG A 1 92 ? -3.637 -6.707 -18.678 1.00 95.81 92 ARG A O 1
ATOM 739 N N . ILE A 1 93 ? -1.661 -6.372 -17.638 1.00 96.50 93 ILE A N 1
ATOM 740 C CA . ILE A 1 93 ? -1.698 -4.907 -17.633 1.00 96.50 93 ILE A CA 1
ATOM 741 C C . ILE A 1 93 ? -0.453 -4.396 -18.346 1.00 96.50 93 ILE A C 1
ATOM 743 O O . ILE A 1 93 ? 0.659 -4.600 -17.866 1.00 96.50 93 ILE A O 1
ATOM 747 N N . THR A 1 94 ? -0.631 -3.730 -19.483 1.00 98.06 94 THR A N 1
ATOM 748 C CA . THR A 1 94 ? 0.467 -3.135 -20.250 1.00 98.06 94 THR A CA 1
ATOM 749 C C . THR A 1 94 ? 0.427 -1.623 -20.164 1.00 98.06 94 THR A C 1
ATOM 751 O O . THR A 1 94 ? -0.587 -1.007 -20.494 1.00 98.06 94 THR A O 1
ATOM 754 N N . TYR A 1 95 ? 1.560 -1.032 -19.795 1.00 97.44 95 TYR A N 1
ATOM 755 C CA . TYR A 1 95 ? 1.803 0.400 -19.903 1.00 97.44 95 TYR A CA 1
ATOM 756 C C . TYR A 1 95 ? 2.851 0.673 -20.978 1.00 97.44 95 TYR A C 1
ATOM 758 O O . TYR A 1 95 ? 3.911 0.046 -20.986 1.00 97.44 95 TYR A O 1
ATOM 766 N N . ARG A 1 96 ? 2.572 1.633 -21.860 1.00 97.25 96 ARG A N 1
ATOM 767 C CA . ARG A 1 96 ? 3.528 2.146 -22.844 1.00 97.25 96 ARG A CA 1
ATOM 768 C C . ARG A 1 96 ? 4.207 3.389 -22.297 1.00 97.25 96 ARG A C 1
ATOM 770 O O . ARG A 1 96 ? 3.525 4.347 -21.952 1.00 97.25 96 ARG A O 1
ATOM 777 N N . TYR A 1 97 ? 5.532 3.388 -22.278 1.00 96.38 97 TYR A N 1
ATOM 778 C CA . TYR A 1 97 ? 6.369 4.529 -21.919 1.00 96.38 97 TYR A CA 1
ATOM 779 C C . TYR A 1 97 ? 6.914 5.139 -23.208 1.00 96.38 97 TYR A C 1
ATOM 781 O O . TYR A 1 97 ? 7.805 4.565 -23.842 1.00 96.38 97 TYR A O 1
ATOM 789 N N . GLU A 1 98 ? 6.365 6.281 -23.619 1.00 95.00 98 GLU A N 1
ATOM 790 C CA . GLU A 1 98 ? 6.772 6.956 -24.850 1.00 95.00 98 GLU A CA 1
ATOM 791 C C . GLU A 1 98 ? 8.020 7.809 -24.591 1.00 95.00 98 GLU A C 1
ATOM 793 O O . GLU A 1 98 ? 7.981 8.850 -23.932 1.00 95.00 98 GLU A O 1
ATOM 798 N N . MET A 1 99 ? 9.164 7.352 -25.102 1.00 93.12 99 MET A N 1
ATOM 799 C CA . MET A 1 99 ? 10.447 8.032 -24.923 1.00 93.12 99 MET A CA 1
ATOM 800 C C . MET A 1 99 ? 10.719 9.000 -26.081 1.00 93.12 99 MET A C 1
ATOM 802 O O . MET A 1 99 ? 11.156 10.130 -25.857 1.00 93.12 99 MET A O 1
ATOM 806 N N . GLU A 1 100 ? 10.390 8.609 -27.309 1.00 93.50 100 GLU A N 1
ATOM 807 C CA . GLU A 1 100 ? 10.351 9.485 -28.476 1.00 93.50 100 GLU A CA 1
ATOM 808 C C . GLU A 1 100 ? 9.018 9.301 -29.208 1.00 93.50 100 GLU A C 1
ATOM 810 O O . GLU A 1 100 ? 8.641 8.180 -29.552 1.00 93.50 100 GLU A O 1
ATOM 815 N N . TRP A 1 101 ? 8.338 10.425 -29.445 1.00 90.88 101 TRP A N 1
ATOM 816 C CA . TRP A 1 101 ? 7.035 10.524 -30.108 1.00 90.88 101 TRP A CA 1
ATOM 817 C C . TRP A 1 101 ? 6.948 9.746 -31.430 1.00 90.88 101 TRP A C 1
ATOM 819 O O . TRP A 1 101 ? 7.950 9.556 -32.127 1.00 90.88 101 TRP A O 1
ATOM 829 N N . LYS A 1 102 ? 5.714 9.389 -31.820 1.00 91.38 102 LYS A N 1
ATOM 830 C CA . LYS A 1 102 ? 5.395 8.635 -33.053 1.00 91.38 102 LYS A CA 1
ATOM 831 C C . LYS A 1 102 ? 6.013 7.238 -33.077 1.00 91.38 102 LYS A C 1
ATOM 833 O O . LYS A 1 102 ? 6.563 6.830 -34.100 1.00 91.38 102 LYS A O 1
ATOM 838 N N . ASP A 1 103 ? 5.947 6.533 -31.948 1.00 93.12 103 ASP A N 1
ATOM 839 C CA . ASP A 1 103 ? 6.448 5.159 -31.810 1.00 93.12 103 ASP A CA 1
ATOM 840 C C . ASP A 1 103 ? 7.913 4.997 -32.261 1.00 93.12 103 ASP A C 1
ATOM 842 O O . ASP A 1 103 ? 8.333 3.931 -32.720 1.00 93.12 103 ASP A O 1
ATOM 846 N N . ARG A 1 104 ? 8.715 6.065 -32.159 1.00 95.19 104 ARG A N 1
ATOM 847 C CA . ARG A 1 104 ? 10.124 6.037 -32.560 1.00 95.19 104 ARG A CA 1
ATOM 848 C C . ARG A 1 104 ? 10.974 5.310 -31.539 1.00 95.19 104 ARG A C 1
ATOM 850 O O . ARG A 1 104 ? 11.791 4.478 -31.916 1.00 95.19 104 ARG A O 1
ATOM 857 N N . VAL A 1 105 ? 10.773 5.621 -30.262 1.00 96.00 105 VAL A N 1
ATOM 858 C CA . VAL A 1 105 ? 11.422 4.930 -29.149 1.00 96.00 105 VAL A CA 1
ATOM 859 C C . VAL A 1 105 ? 10.413 4.800 -28.022 1.00 96.00 105 VAL A C 1
ATOM 861 O O . VAL A 1 105 ? 9.909 5.804 -27.517 1.00 96.00 105 VAL A O 1
ATOM 864 N N . PHE A 1 106 ? 10.118 3.575 -27.609 1.00 96.44 106 PHE A N 1
ATOM 865 C CA . PHE A 1 106 ? 9.204 3.322 -26.502 1.00 96.44 106 PHE A CA 1
ATOM 866 C C . PHE A 1 106 ? 9.580 2.044 -25.760 1.00 96.44 106 PHE A C 1
ATOM 868 O O . PHE A 1 106 ? 10.329 1.203 -26.257 1.00 96.44 106 PHE A O 1
ATOM 875 N N . THR A 1 107 ? 9.068 1.911 -24.542 1.00 97.25 107 THR A N 1
ATOM 876 C CA . THR A 1 107 ? 9.133 0.663 -23.780 1.00 97.25 107 THR A CA 1
ATOM 877 C C . THR A 1 107 ? 7.722 0.266 -23.384 1.00 97.25 107 THR A C 1
ATOM 879 O O . THR A 1 107 ? 7.053 1.022 -22.685 1.00 97.25 107 THR A O 1
ATOM 882 N N . ASP A 1 108 ? 7.276 -0.910 -23.813 1.00 97.75 108 ASP A N 1
ATOM 883 C CA . ASP A 1 108 ? 6.032 -1.502 -23.323 1.00 97.75 108 ASP A CA 1
ATOM 884 C C . ASP A 1 108 ? 6.362 -2.397 -22.128 1.00 97.75 108 ASP A C 1
ATOM 886 O O . ASP A 1 108 ? 7.140 -3.345 -22.244 1.00 97.75 108 ASP A O 1
ATOM 890 N N . VAL A 1 109 ? 5.789 -2.085 -20.969 1.00 98.19 109 VAL A N 1
ATOM 891 C CA . VAL A 1 109 ? 5.942 -2.880 -19.750 1.00 98.19 109 VAL A CA 1
ATOM 892 C C . VAL A 1 109 ? 4.634 -3.600 -19.482 1.00 98.19 109 VAL A C 1
ATOM 894 O O . VAL A 1 109 ? 3.621 -2.959 -19.204 1.00 98.19 109 VAL A O 1
ATOM 897 N N . THR A 1 110 ? 4.659 -4.927 -19.550 1.00 98.38 110 THR A N 1
ATOM 898 C CA . THR A 1 110 ? 3.498 -5.772 -19.271 1.00 98.38 110 THR A CA 1
ATOM 899 C C . THR A 1 110 ? 3.682 -6.513 -17.958 1.00 98.38 110 THR A C 1
ATOM 901 O O . THR A 1 110 ? 4.615 -7.300 -17.799 1.00 98.38 110 THR A O 1
ATOM 904 N N . TYR A 1 111 ? 2.747 -6.300 -17.042 1.00 98.06 111 TYR A N 1
ATOM 905 C CA . TYR A 1 111 ? 2.621 -7.024 -15.787 1.00 98.06 111 TYR A CA 1
ATOM 906 C C . TYR A 1 111 ? 1.631 -8.176 -15.974 1.00 98.06 111 TYR A C 1
ATOM 908 O O . TYR A 1 111 ? 0.473 -7.954 -16.335 1.00 98.06 111 TYR A O 1
ATOM 916 N N . TYR A 1 112 ? 2.096 -9.400 -15.745 1.00 97.56 112 TYR A N 1
ATOM 917 C CA . TYR A 1 112 ? 1.306 -10.624 -15.789 1.00 97.56 112 TYR A CA 1
ATOM 918 C C . TYR A 1 112 ? 1.124 -11.156 -14.369 1.00 97.56 112 TYR A C 1
ATOM 920 O O . TYR A 1 112 ? 2.091 -11.585 -13.735 1.00 97.56 112 TYR A O 1
ATOM 928 N N . ILE A 1 113 ? -0.114 -11.156 -13.884 1.00 96.31 113 ILE A N 1
ATOM 929 C CA . ILE A 1 113 ? -0.492 -11.796 -12.624 1.00 96.31 113 ILE A CA 1
ATOM 930 C C . ILE A 1 113 ? -0.700 -13.281 -12.932 1.00 96.31 113 ILE A C 1
ATOM 932 O O . ILE A 1 113 ? -1.707 -13.659 -13.534 1.00 96.31 113 ILE A O 1
ATOM 936 N N . LEU A 1 114 ? 0.292 -14.114 -12.602 1.00 94.94 114 LEU A N 1
ATOM 937 C CA . LEU A 1 114 ? 0.232 -15.554 -12.872 1.00 94.94 114 LEU A CA 1
ATOM 938 C C . LEU A 1 114 ? -0.587 -16.275 -11.796 1.00 94.94 114 LEU A C 1
ATOM 940 O O . LEU A 1 114 ? -1.371 -17.166 -12.114 1.00 94.94 114 LEU A O 1
ATOM 944 N N . ASP A 1 115 ? -0.395 -15.871 -10.539 1.00 92.31 115 ASP A N 1
ATOM 945 C CA . ASP A 1 115 ? -1.156 -16.281 -9.358 1.00 92.31 115 ASP A CA 1
ATOM 946 C C . ASP A 1 115 ? -0.932 -15.279 -8.206 1.00 92.31 115 ASP A C 1
ATOM 948 O O . ASP A 1 115 ? -0.347 -14.215 -8.404 1.00 92.31 115 ASP A O 1
ATOM 952 N N . GLU A 1 116 ? -1.394 -15.617 -6.999 1.00 89.56 116 GLU A N 1
ATOM 953 C CA . GLU A 1 116 ? -1.302 -14.778 -5.794 1.00 89.56 116 GLU A CA 1
ATOM 954 C C . GLU A 1 116 ? 0.138 -14.459 -5.349 1.00 89.56 116 GLU A C 1
ATOM 956 O O . GLU A 1 116 ? 0.358 -13.474 -4.645 1.00 89.56 116 GLU A O 1
ATOM 961 N N . GLN A 1 117 ? 1.127 -15.266 -5.741 1.00 92.75 117 GLN A N 1
ATOM 962 C CA . GLN A 1 117 ? 2.515 -15.153 -5.277 1.00 92.75 117 GLN A CA 1
ATOM 963 C C . GLN A 1 117 ? 3.501 -14.795 -6.392 1.00 92.75 117 GLN A C 1
ATOM 965 O O . GLN A 1 117 ? 4.628 -14.385 -6.109 1.00 92.75 117 GLN A O 1
ATOM 970 N N . ARG A 1 118 ? 3.120 -14.978 -7.660 1.00 95.25 118 ARG A N 1
ATOM 971 C CA . ARG A 1 118 ? 4.024 -14.856 -8.806 1.00 95.25 118 ARG A CA 1
ATOM 972 C C . ARG A 1 118 ? 3.510 -13.844 -9.814 1.00 95.25 118 ARG A C 1
ATOM 974 O O . ARG A 1 118 ? 2.505 -14.058 -10.491 1.00 95.25 118 ARG A O 1
ATOM 981 N N . ILE A 1 119 ? 4.299 -12.788 -9.983 1.00 97.31 119 ILE A N 1
ATOM 982 C CA . ILE A 1 119 ? 4.100 -11.762 -11.001 1.00 97.31 119 ILE A CA 1
ATOM 983 C C . ILE A 1 119 ? 5.265 -11.821 -11.982 1.00 97.31 119 ILE A C 1
ATOM 985 O O . ILE A 1 119 ? 6.429 -11.816 -11.580 1.00 97.31 119 ILE A O 1
ATOM 989 N N . LEU A 1 120 ? 4.957 -11.877 -13.274 1.00 97.88 120 LEU A N 1
ATOM 990 C CA . LEU A 1 120 ? 5.949 -11.781 -14.339 1.00 97.88 120 LEU A CA 1
ATOM 991 C C . LEU A 1 120 ? 5.883 -10.386 -14.959 1.00 97.88 120 LEU A C 1
ATOM 993 O O . LEU A 1 120 ? 4.807 -9.914 -15.315 1.00 97.88 120 LEU A O 1
ATOM 997 N N . VAL A 1 121 ? 7.037 -9.744 -15.128 1.00 98.25 121 VAL A N 1
ATOM 998 C CA . VAL A 1 121 ? 7.136 -8.423 -15.756 1.00 98.25 121 VAL A CA 1
ATOM 999 C C . VAL A 1 121 ? 7.926 -8.539 -17.051 1.00 98.25 121 VAL A C 1
ATOM 1001 O O . VAL A 1 121 ? 9.119 -8.839 -17.041 1.00 98.25 121 VAL A O 1
ATOM 1004 N N . GLY A 1 122 ? 7.244 -8.324 -18.173 1.00 97.75 122 GLY A N 1
ATOM 1005 C CA . GLY A 1 122 ? 7.855 -8.223 -19.494 1.00 97.75 122 GLY A CA 1
ATOM 1006 C C . GLY A 1 122 ? 8.175 -6.769 -19.822 1.00 97.75 122 GLY A C 1
ATOM 1007 O O . GLY A 1 122 ? 7.346 -5.895 -19.595 1.00 97.75 122 GLY A O 1
ATOM 1008 N N . MET A 1 123 ? 9.364 -6.511 -20.361 1.00 97.12 123 MET A N 1
ATOM 1009 C CA . MET A 1 123 ? 9.806 -5.177 -20.777 1.00 97.12 123 MET A CA 1
ATOM 1010 C C . MET A 1 123 ? 10.242 -5.258 -22.238 1.00 97.12 123 MET A C 1
ATOM 1012 O O . MET A 1 123 ? 11.268 -5.861 -22.547 1.00 97.12 123 MET A O 1
ATOM 1016 N N . ASN A 1 124 ? 9.436 -4.702 -23.137 1.00 96.81 124 ASN A N 1
ATOM 1017 C CA . ASN A 1 124 ? 9.693 -4.691 -24.570 1.00 96.81 124 ASN A CA 1
ATOM 1018 C C . ASN A 1 124 ? 10.206 -3.310 -24.993 1.00 96.81 124 ASN A C 1
ATOM 1020 O O . ASN A 1 124 ? 9.424 -2.371 -25.143 1.00 96.81 124 ASN A O 1
ATOM 1024 N N . CYS A 1 125 ? 11.520 -3.192 -25.164 1.00 96.06 125 CYS A N 1
ATOM 1025 C CA . CYS A 1 125 ? 12.181 -1.972 -25.617 1.00 96.06 125 CYS A CA 1
ATOM 1026 C C . CYS A 1 125 ? 12.216 -1.926 -27.149 1.00 96.06 125 CYS A C 1
ATOM 1028 O O . CYS A 1 125 ? 12.765 -2.830 -27.778 1.00 96.06 125 CYS A O 1
ATOM 1030 N N . VAL A 1 126 ? 11.677 -0.866 -27.752 1.00 96.19 126 VAL A N 1
ATOM 1031 C CA . VAL A 1 126 ? 11.598 -0.709 -29.211 1.00 96.19 126 VAL A CA 1
ATOM 1032 C C . VAL A 1 126 ? 12.312 0.566 -29.647 1.00 96.19 126 VAL A C 1
ATOM 1034 O O . VAL A 1 126 ? 12.074 1.641 -29.096 1.00 96.19 126 VAL A O 1
ATOM 1037 N N . ASN A 1 127 ? 13.167 0.445 -30.665 1.00 95.88 127 ASN A N 1
ATOM 1038 C CA . ASN A 1 127 ? 13.852 1.554 -31.323 1.00 95.88 127 ASN A CA 1
ATOM 1039 C C . ASN A 1 127 ? 13.645 1.465 -32.843 1.00 95.88 127 ASN A C 1
ATOM 1041 O O . ASN A 1 127 ? 14.260 0.644 -33.515 1.00 95.88 127 ASN A O 1
ATOM 1045 N N . ASN A 1 128 ? 12.797 2.341 -33.375 1.00 96.12 128 ASN A N 1
ATOM 1046 C CA . ASN A 1 128 ? 12.505 2.491 -34.801 1.00 96.12 128 ASN A CA 1
ATOM 1047 C C . ASN A 1 128 ? 13.287 3.654 -35.441 1.00 96.12 128 ASN A C 1
ATOM 1049 O O . ASN A 1 128 ? 12.938 4.127 -36.525 1.00 96.12 128 ASN A O 1
ATOM 1053 N N . THR A 1 129 ? 14.316 4.172 -34.767 1.00 94.12 129 THR A N 1
ATOM 1054 C CA . THR A 1 129 ? 15.170 5.234 -35.311 1.00 94.12 129 THR A CA 1
ATOM 1055 C C . THR A 1 129 ? 16.342 4.652 -36.103 1.00 94.12 129 THR A C 1
ATOM 1057 O O . THR A 1 129 ? 16.669 3.475 -35.999 1.00 94.12 129 THR A O 1
ATOM 1060 N N . ALA A 1 130 ? 17.002 5.487 -36.908 1.00 94.12 130 ALA A N 1
ATOM 1061 C CA . ALA A 1 130 ? 18.177 5.073 -37.679 1.00 94.12 130 ALA A CA 1
ATOM 1062 C C . ALA A 1 130 ? 19.457 4.936 -36.829 1.00 94.12 130 ALA A C 1
ATOM 1064 O O . ALA A 1 130 ? 20.486 4.505 -37.344 1.00 94.12 130 ALA A O 1
ATOM 1065 N N . VAL A 1 131 ? 19.421 5.350 -35.558 1.00 92.88 131 VAL A N 1
ATOM 1066 C CA . VAL A 1 131 ? 20.579 5.367 -34.658 1.00 92.88 131 VAL A CA 1
ATOM 1067 C C . VAL A 1 131 ? 20.321 4.485 -33.444 1.00 92.88 131 VAL A C 1
ATOM 1069 O O . VAL A 1 131 ? 19.195 4.385 -32.957 1.00 92.88 131 VAL A O 1
ATOM 1072 N N . ASN A 1 132 ? 21.373 3.859 -32.924 1.00 92.62 132 ASN A N 1
ATOM 1073 C CA . ASN A 1 132 ? 21.257 3.066 -31.704 1.00 92.62 132 ASN A CA 1
ATOM 1074 C C . ASN A 1 132 ? 20.939 3.978 -30.514 1.00 92.62 132 ASN A C 1
ATOM 1076 O O . ASN A 1 132 ? 21.524 5.054 -30.366 1.00 92.62 132 ASN A O 1
ATOM 1080 N N . GLN A 1 133 ? 20.022 3.527 -29.662 1.00 93.06 133 GLN A N 1
ATOM 1081 C CA . GLN A 1 133 ? 19.579 4.242 -28.470 1.00 93.06 133 GLN A CA 1
ATOM 1082 C C . GLN A 1 133 ? 19.985 3.436 -27.243 1.00 93.06 133 GLN A C 1
ATOM 1084 O O . GLN A 1 133 ? 19.684 2.256 -27.151 1.00 93.06 133 GLN A O 1
ATOM 1089 N N . ASN A 1 134 ? 20.650 4.080 -26.286 1.00 93.38 134 ASN A N 1
ATOM 1090 C CA . ASN A 1 134 ? 21.079 3.420 -25.054 1.00 93.38 134 ASN A CA 1
ATOM 1091 C C . ASN A 1 134 ? 20.008 3.605 -23.978 1.00 93.38 134 ASN A C 1
ATOM 1093 O O . ASN A 1 134 ? 19.884 4.700 -23.414 1.00 93.38 134 ASN A O 1
ATOM 1097 N N . LEU A 1 135 ? 19.252 2.550 -23.686 1.00 94.56 135 LEU A N 1
ATOM 1098 C CA . LEU A 1 135 ? 18.155 2.583 -22.719 1.00 94.56 135 LEU A CA 1
ATOM 1099 C C . LEU A 1 135 ? 18.573 1.954 -21.391 1.00 94.56 135 LEU A C 1
ATOM 1101 O O . LEU A 1 135 ? 19.292 0.970 -21.363 1.00 94.56 135 LEU A O 1
ATOM 1105 N N . VAL A 1 136 ? 18.112 2.497 -20.274 1.00 94.25 136 VAL A N 1
ATOM 1106 C CA . VAL A 1 136 ? 18.258 1.907 -18.939 1.00 94.25 136 VAL A CA 1
ATOM 1107 C C . VAL A 1 136 ? 16.889 1.640 -18.349 1.00 94.25 136 VAL A C 1
ATOM 1109 O O . VAL A 1 136 ? 15.942 2.372 -18.629 1.00 94.25 136 VAL A O 1
ATOM 1112 N N . LEU A 1 137 ? 16.798 0.620 -17.502 1.00 95.88 137 LEU A N 1
ATOM 1113 C CA . LEU A 1 137 ? 15.563 0.261 -16.811 1.00 95.88 137 LEU A CA 1
ATOM 1114 C C . LEU A 1 137 ? 15.838 0.252 -15.310 1.00 95.88 137 LEU A C 1
ATOM 1116 O O . LEU A 1 137 ? 16.758 -0.421 -14.847 1.00 95.88 137 LEU A O 1
ATOM 1120 N N . ASN A 1 138 ? 15.061 1.014 -14.546 1.00 95.75 138 ASN A N 1
ATOM 1121 C CA . ASN A 1 138 ? 15.066 0.919 -13.090 1.00 95.75 138 ASN A CA 1
ATOM 1122 C C . ASN A 1 138 ? 13.851 0.104 -12.658 1.00 95.75 138 ASN A C 1
ATOM 1124 O O . ASN A 1 138 ? 12.723 0.492 -12.955 1.00 95.75 138 ASN A O 1
ATOM 1128 N N . LEU A 1 139 ? 14.081 -1.008 -11.969 1.00 97.12 139 LEU A N 1
ATOM 1129 C CA . LEU A 1 139 ? 13.023 -1.838 -11.404 1.00 97.12 139 LEU A CA 1
ATOM 1130 C C . LEU A 1 139 ? 12.860 -1.451 -9.935 1.00 97.12 139 LEU A C 1
ATOM 1132 O O . LEU A 1 139 ? 13.642 -1.887 -9.088 1.00 97.12 139 LEU A O 1
ATOM 1136 N N . MET A 1 140 ? 11.899 -0.576 -9.658 1.00 97.06 140 MET A N 1
ATOM 1137 C CA . MET A 1 140 ? 11.692 0.019 -8.343 1.00 97.06 140 MET A CA 1
ATOM 1138 C C . MET A 1 140 ? 10.694 -0.775 -7.531 1.00 97.06 140 MET A C 1
ATOM 1140 O O . MET A 1 140 ? 9.573 -0.983 -7.979 1.00 97.06 140 MET A O 1
ATOM 1144 N N . ALA A 1 141 ? 11.074 -1.114 -6.308 1.00 97.44 141 ALA A N 1
ATOM 1145 C CA . ALA A 1 141 ? 10.188 -1.651 -5.295 1.00 97.44 141 ALA A CA 1
ATOM 1146 C C . ALA A 1 141 ? 10.201 -0.791 -4.041 1.00 97.44 141 ALA A C 1
ATOM 1148 O O . ALA A 1 141 ? 11.262 -0.356 -3.581 1.00 97.44 141 ALA A O 1
ATOM 1149 N N . TYR A 1 142 ? 9.019 -0.555 -3.491 1.00 96.12 142 TYR A N 1
ATOM 1150 C CA . TYR A 1 142 ? 8.832 0.267 -2.307 1.00 96.12 142 TYR A CA 1
ATOM 1151 C C . TYR A 1 142 ? 7.553 -0.124 -1.571 1.00 96.12 142 TYR A C 1
ATOM 1153 O O . TYR A 1 142 ? 6.682 -0.798 -2.116 1.00 96.12 142 TYR A O 1
ATOM 1161 N N . ILE A 1 143 ? 7.460 0.296 -0.313 1.00 93.88 143 ILE A N 1
ATOM 1162 C CA . ILE A 1 143 ? 6.236 0.196 0.476 1.00 93.88 143 ILE A CA 1
ATOM 1163 C C . ILE A 1 143 ? 5.610 1.580 0.582 1.00 93.88 143 ILE A C 1
ATOM 1165 O O . ILE A 1 143 ? 6.319 2.587 0.623 1.00 93.88 143 ILE A O 1
ATOM 1169 N N . ASP A 1 144 ? 4.292 1.617 0.624 1.00 91.88 144 ASP A N 1
ATOM 1170 C CA . ASP A 1 144 ? 3.500 2.814 0.825 1.00 91.88 144 ASP A CA 1
ATOM 1171 C C . ASP A 1 144 ? 2.488 2.544 1.941 1.00 91.88 144 ASP A C 1
ATOM 1173 O O . ASP A 1 144 ? 1.875 1.474 2.004 1.00 91.88 144 ASP A O 1
ATOM 1177 N N . TYR A 1 145 ? 2.340 3.513 2.837 1.00 88.38 145 TYR A N 1
ATOM 1178 C CA . TYR A 1 145 ? 1.351 3.471 3.902 1.00 88.38 145 TYR A CA 1
ATOM 1179 C C . TYR A 1 145 ? 0.267 4.481 3.541 1.00 88.38 145 TYR A C 1
ATOM 1181 O O . TYR A 1 145 ? 0.481 5.690 3.635 1.00 88.38 145 TYR A O 1
ATOM 1189 N N . GLU A 1 146 ? -0.894 4.006 3.090 1.00 76.81 146 GLU A N 1
ATOM 1190 C CA . GLU A 1 146 ? -1.916 4.913 2.575 1.00 76.81 146 GLU A CA 1
ATOM 1191 C C . GLU A 1 146 ? -2.542 5.759 3.696 1.00 76.81 146 GLU A C 1
ATOM 1193 O O . GLU A 1 146 ? -3.090 5.250 4.683 1.00 76.81 146 GLU A O 1
ATOM 1198 N N . GLY A 1 147 ? -2.504 7.080 3.496 1.00 76.50 147 GLY A N 1
ATOM 1199 C CA . GLY A 1 147 ? -3.088 8.098 4.367 1.00 76.50 147 GLY A CA 1
ATOM 1200 C C . GLY A 1 147 ? -2.503 8.129 5.785 1.00 76.50 147 GLY A C 1
ATOM 1201 O O . GLY A 1 147 ? -1.425 7.619 6.058 1.00 76.50 147 GLY A O 1
ATOM 1202 N N . GLU A 1 148 ? -3.237 8.742 6.712 1.00 80.12 148 GLU A N 1
ATOM 1203 C CA . GLU A 1 148 ? -2.860 8.807 8.125 1.00 80.12 148 GLU A CA 1
ATOM 1204 C C . GLU A 1 148 ? -2.905 7.426 8.808 1.00 80.12 148 GLU A C 1
ATOM 1206 O O . GLU A 1 148 ? -3.955 6.789 8.852 1.00 80.12 148 GLU A O 1
ATOM 1211 N N . GLN A 1 149 ? -1.768 6.977 9.333 1.00 84.50 149 GLN A N 1
ATOM 1212 C CA . GLN A 1 149 ? -1.596 5.690 10.011 1.00 84.50 149 GLN A CA 1
ATOM 1213 C C . GLN A 1 149 ? -1.571 5.860 11.536 1.00 84.50 149 GLN A C 1
ATOM 1215 O O . GLN A 1 149 ? -1.183 6.934 12.011 1.00 84.50 149 GLN A O 1
ATOM 1220 N N . PRO A 1 150 ? -1.922 4.820 12.316 1.00 87.06 150 PRO A N 1
ATOM 1221 C CA . PRO A 1 150 ? -1.874 4.894 13.771 1.00 87.06 150 PRO A CA 1
ATOM 1222 C C . PRO A 1 150 ? -0.438 5.108 14.266 1.00 87.06 150 PRO A C 1
ATOM 1224 O O . PRO A 1 150 ? 0.498 4.410 13.871 1.00 87.06 150 PRO A O 1
ATOM 1227 N N . GLN A 1 151 ? -0.267 6.088 15.150 1.00 86.88 151 GLN A N 1
ATOM 1228 C CA . GLN A 1 151 ? 1.007 6.448 15.780 1.00 86.88 151 GLN A CA 1
ATOM 1229 C C . GLN A 1 151 ? 1.289 5.642 17.041 1.00 86.88 151 GLN A C 1
ATOM 1231 O O . GLN A 1 151 ? 2.351 5.798 17.642 1.00 86.88 151 GLN A O 1
ATOM 1236 N N . PHE A 1 152 ? 0.361 4.783 17.446 1.00 86.62 152 PHE A N 1
ATOM 1237 C CA . PHE A 1 152 ? 0.452 4.000 18.661 1.00 86.62 152 PHE A CA 1
ATOM 1238 C C . PHE A 1 152 ? 0.170 2.533 18.367 1.00 86.62 152 PHE A C 1
ATOM 1240 O O . PHE A 1 152 ? -0.546 2.195 17.428 1.00 86.62 152 PHE A O 1
ATOM 1247 N N . LYS A 1 153 ? 0.762 1.654 19.169 1.00 86.25 153 LYS A N 1
ATOM 1248 C CA . LYS A 1 153 ? 0.468 0.225 19.163 1.00 86.25 153 LYS A CA 1
ATOM 1249 C C . LYS A 1 153 ? 0.500 -0.325 20.577 1.00 86.25 153 LYS A C 1
ATOM 1251 O O . LYS A 1 153 ? 1.198 0.205 21.445 1.00 86.25 153 LYS A O 1
ATOM 1256 N N . ILE A 1 154 ? -0.210 -1.422 20.777 1.00 83.38 154 ILE A N 1
ATOM 1257 C CA . ILE A 1 154 ? -0.111 -2.232 21.987 1.00 83.38 154 ILE A CA 1
ATOM 1258 C C . ILE A 1 154 ? 0.707 -3.478 21.625 1.00 83.38 154 ILE A C 1
ATOM 1260 O O . ILE A 1 154 ? 0.529 -4.011 20.528 1.00 83.38 154 ILE A O 1
ATOM 1264 N N . PRO A 1 155 ? 1.646 -3.919 22.477 1.00 75.56 155 PRO A N 1
ATOM 1265 C CA . PRO A 1 155 ? 2.291 -5.217 22.315 1.00 75.56 155 PRO A CA 1
ATOM 1266 C C . PRO A 1 155 ? 1.248 -6.336 22.257 1.00 75.56 155 PRO A C 1
ATOM 1268 O O . PRO A 1 155 ? 0.239 -6.262 22.951 1.00 75.56 155 PRO A O 1
ATOM 1271 N N . GLU A 1 156 ? 1.502 -7.387 21.482 1.00 70.56 156 GLU A N 1
ATOM 1272 C CA . GLU A 1 156 ? 0.688 -8.599 21.584 1.00 70.56 156 GLU A CA 1
ATOM 1273 C C . GLU A 1 156 ? 0.849 -9.189 22.991 1.00 70.56 156 GLU A C 1
ATOM 1275 O O . GLU A 1 156 ? 1.914 -9.696 23.348 1.00 70.56 156 GLU A O 1
ATOM 1280 N N . ASP A 1 157 ? -0.203 -9.077 23.798 1.00 69.88 157 ASP A N 1
ATOM 1281 C CA . ASP A 1 157 ? -0.320 -9.715 25.104 1.00 69.88 157 ASP A CA 1
ATOM 1282 C C . ASP A 1 157 ? -1.435 -10.759 25.026 1.00 69.88 157 ASP A C 1
ATOM 1284 O O . ASP A 1 157 ? -2.578 -10.445 24.690 1.00 69.88 157 ASP A O 1
ATOM 1288 N N . ALA A 1 158 ? -1.102 -12.012 25.330 1.00 61.78 158 ALA A N 1
ATOM 1289 C CA . ALA A 1 158 ? -2.035 -13.131 25.247 1.00 61.78 158 ALA A CA 1
ATOM 1290 C C . ALA A 1 158 ? -3.222 -13.001 26.221 1.00 61.78 158 ALA A C 1
ATOM 1292 O O . ALA A 1 158 ? -4.256 -13.638 26.012 1.00 61.78 158 ALA A O 1
ATOM 1293 N N . ASN A 1 159 ? -3.096 -12.182 27.272 1.00 74.00 159 ASN A N 1
ATOM 1294 C CA . ASN A 1 159 ? -4.080 -12.118 28.349 1.00 74.00 159 ASN A CA 1
ATOM 1295 C C . ASN A 1 159 ? -5.122 -11.009 28.179 1.00 74.00 159 ASN A C 1
ATOM 1297 O O . ASN A 1 159 ? -6.108 -10.993 28.920 1.00 74.00 159 ASN A O 1
ATOM 1301 N N . ILE A 1 160 ? -4.983 -10.110 27.202 1.00 78.50 160 ILE A N 1
ATOM 1302 C CA . ILE A 1 160 ? -5.892 -8.971 27.020 1.00 78.50 160 ILE A CA 1
ATOM 1303 C C . ILE A 1 160 ? -6.494 -8.998 25.620 1.00 78.50 160 ILE A C 1
ATOM 1305 O O . ILE A 1 160 ? -5.788 -9.045 24.620 1.00 78.50 160 ILE A O 1
ATOM 1309 N N . GLN A 1 161 ? -7.821 -8.916 25.548 1.00 84.69 161 GLN A N 1
ATOM 1310 C CA . GLN A 1 161 ? -8.528 -8.790 24.277 1.00 84.69 161 GLN A CA 1
ATOM 1311 C C . GLN A 1 161 ? -8.758 -7.314 23.966 1.00 84.69 161 GLN A C 1
ATOM 1313 O O . GLN A 1 161 ? -9.397 -6.615 24.752 1.00 84.69 161 GLN A O 1
ATOM 1318 N N . TRP A 1 162 ? -8.249 -6.845 22.829 1.00 88.12 162 TRP A N 1
ATOM 1319 C CA . TRP A 1 162 ? -8.573 -5.530 22.280 1.00 88.12 162 TRP A CA 1
ATOM 1320 C C . TRP A 1 162 ? -9.746 -5.643 21.302 1.00 88.12 162 TRP A C 1
ATOM 1322 O O . TRP A 1 162 ? -9.749 -6.514 20.433 1.00 88.12 162 TRP A O 1
ATOM 1332 N N . HIS A 1 163 ? -10.718 -4.745 21.433 1.00 89.56 163 HIS A N 1
ATOM 1333 C CA . HIS A 1 163 ? -11.845 -4.609 20.516 1.00 89.56 163 HIS A CA 1
ATOM 1334 C C . HIS A 1 163 ? -11.872 -3.187 19.954 1.00 89.56 163 HIS A C 1
ATOM 1336 O O . HIS A 1 163 ? -11.965 -2.227 20.723 1.00 89.56 163 HIS A O 1
ATOM 1342 N N . ASN A 1 164 ? -11.830 -3.041 18.624 1.00 91.00 164 ASN A N 1
ATOM 1343 C CA . ASN A 1 164 ? -11.962 -1.728 17.993 1.00 91.00 164 ASN A CA 1
ATOM 1344 C C . ASN A 1 164 ? -13.389 -1.204 18.173 1.00 91.00 164 ASN A C 1
ATOM 1346 O O . ASN A 1 164 ? -14.370 -1.936 18.019 1.00 91.00 164 ASN A O 1
ATOM 1350 N N . ALA A 1 165 ? -13.535 0.096 18.405 1.00 92.44 165 ALA A N 1
ATOM 1351 C CA . ALA A 1 165 ? -14.848 0.720 18.519 1.00 92.44 165 ALA A CA 1
ATOM 1352 C C . ALA A 1 165 ? -15.648 0.689 17.212 1.00 92.44 165 ALA A C 1
ATOM 1354 O O . ALA A 1 165 ? -16.867 0.852 17.247 1.00 92.44 165 ALA A O 1
ATOM 1355 N N . THR A 1 166 ? -14.986 0.494 16.072 1.00 91.31 166 THR A N 1
ATOM 1356 C CA . THR A 1 166 ? -15.604 0.347 14.750 1.00 91.31 166 THR A CA 1
ATOM 1357 C C . THR A 1 166 ? -16.116 -1.073 14.484 1.00 91.31 166 THR A C 1
ATOM 1359 O O . THR A 1 166 ? -16.873 -1.275 13.534 1.00 91.31 166 THR A O 1
ATOM 1362 N N . ASP A 1 167 ? -15.810 -2.054 15.338 1.00 91.12 167 ASP A N 1
ATOM 1363 C CA . ASP A 1 167 ? -16.283 -3.446 15.225 1.00 91.12 167 ASP A CA 1
ATOM 1364 C C . ASP A 1 167 ? -17.645 -3.671 15.899 1.00 91.12 167 ASP A C 1
ATOM 1366 O O . ASP A 1 167 ? -17.950 -4.736 16.435 1.00 91.12 167 ASP A O 1
ATOM 1370 N N . TYR A 1 168 ? -18.498 -2.648 15.868 1.00 92.75 168 TYR A N 1
ATOM 1371 C CA . TYR A 1 168 ? -19.862 -2.744 16.369 1.00 92.75 168 TYR A CA 1
ATOM 1372 C C . TYR A 1 168 ? -20.747 -3.596 15.447 1.00 92.75 168 TYR A C 1
ATOM 1374 O O . TYR A 1 168 ? -20.582 -3.614 14.225 1.00 92.75 168 TYR A O 1
ATOM 1382 N N . ILE A 1 169 ? -21.754 -4.246 16.036 1.00 93.75 169 ILE A N 1
ATOM 1383 C CA . ILE A 1 169 ? -22.822 -4.949 15.305 1.00 93.75 169 ILE A CA 1
ATOM 1384 C C . ILE A 1 169 ? -23.950 -3.996 14.895 1.00 93.75 169 ILE A C 1
ATOM 1386 O O . ILE A 1 169 ? -24.592 -4.188 13.866 1.00 93.75 169 ILE A O 1
ATOM 1390 N N . SER A 1 170 ? -24.183 -2.941 15.680 1.00 92.44 170 SER A N 1
ATOM 1391 C CA . SER A 1 170 ? -25.163 -1.901 15.368 1.00 92.44 170 SER A CA 1
ATOM 1392 C C . SER A 1 170 ? -24.760 -0.563 15.973 1.00 92.44 170 SER A C 1
ATOM 1394 O O . SER A 1 170 ? -24.313 -0.514 17.117 1.00 92.44 170 SER A O 1
ATOM 1396 N N . ASN A 1 171 ? -24.990 0.517 15.232 1.00 92.81 171 ASN A N 1
ATOM 1397 C CA . ASN A 1 171 ? -24.808 1.893 15.681 1.00 92.81 171 ASN A CA 1
ATOM 1398 C C . ASN A 1 171 ? -26.051 2.696 15.278 1.00 92.81 171 ASN A C 1
ATOM 1400 O O . ASN A 1 171 ? -26.230 3.049 14.109 1.00 92.81 171 ASN A O 1
ATOM 1404 N N . GLU A 1 172 ? -26.924 2.938 16.251 1.00 92.56 172 GLU A N 1
ATOM 1405 C CA . GLU A 1 172 ? -28.243 3.530 16.073 1.00 92.56 172 GLU A CA 1
ATOM 1406 C C . GLU A 1 172 ? -28.329 4.877 16.808 1.00 92.56 172 GLU A C 1
ATOM 1408 O O . GLU A 1 172 ? -28.459 4.912 18.035 1.00 92.56 172 GLU A O 1
ATOM 1413 N N . PRO A 1 173 ? -28.273 6.007 16.080 1.00 90.69 173 PRO A N 1
ATOM 1414 C CA . PRO A 1 173 ? -28.565 7.307 16.653 1.00 90.69 173 PRO A CA 1
ATOM 1415 C C . PRO A 1 173 ? -30.065 7.436 16.918 1.00 90.69 173 PRO A C 1
ATOM 1417 O O . PRO A 1 173 ? -30.895 6.962 16.133 1.00 90.69 173 PRO A O 1
ATOM 1420 N N . ILE A 1 174 ? -30.422 8.153 17.981 1.00 91.81 174 ILE A N 1
ATOM 1421 C CA . ILE A 1 174 ? -31.831 8.397 18.313 1.00 91.81 174 ILE A CA 1
ATOM 1422 C C . ILE A 1 174 ? -32.514 9.287 17.261 1.00 91.81 174 ILE A C 1
ATOM 1424 O O . ILE A 1 174 ? -33.679 9.083 16.918 1.00 91.81 174 ILE A O 1
ATOM 1428 N N . TYR A 1 175 ? -31.772 10.244 16.693 1.00 87.56 175 TYR A N 1
ATOM 1429 C CA . TYR A 1 175 ? -32.230 11.106 15.605 1.00 87.56 175 TYR A CA 1
ATOM 1430 C C . TYR A 1 175 ? -31.599 10.680 14.280 1.00 87.56 175 TYR A C 1
ATOM 1432 O O . TYR A 1 175 ? -30.384 10.758 14.091 1.00 87.56 175 TYR A O 1
ATOM 1440 N N . LYS A 1 176 ? -32.441 10.277 13.325 1.00 90.31 176 LYS A N 1
ATOM 1441 C CA . LYS A 1 176 ? -32.015 9.873 11.981 1.00 90.31 176 LYS A CA 1
ATOM 1442 C C . LYS A 1 176 ? -32.105 11.067 11.035 1.00 90.31 176 LYS A C 1
ATOM 1444 O O . LYS A 1 176 ? -33.194 11.556 10.746 1.00 90.31 176 LYS A O 1
ATOM 1449 N N . SER A 1 177 ? -30.957 11.559 10.572 1.00 85.81 177 SER A N 1
ATOM 1450 C CA . SER A 1 177 ? -30.910 12.619 9.558 1.00 85.81 177 SER A CA 1
ATOM 1451 C C . SER A 1 177 ? -31.357 12.085 8.186 1.00 85.81 177 SER A C 1
ATOM 1453 O O . SER A 1 177 ? -31.376 10.870 7.977 1.00 85.81 177 SER A O 1
ATOM 1455 N N . PRO A 1 178 ? -31.645 12.953 7.198 1.00 87.62 178 PRO A N 1
ATOM 1456 C CA . PRO A 1 178 ? -31.901 12.510 5.823 1.00 87.62 178 PRO A CA 1
ATOM 1457 C C . PRO A 1 178 ? -30.749 11.694 5.210 1.00 87.62 178 PRO A C 1
ATOM 1459 O O . PRO A 1 178 ? -30.969 10.893 4.309 1.00 87.62 178 PRO A O 1
ATOM 1462 N N . GLN A 1 179 ? -29.525 11.873 5.717 1.00 83.75 179 GLN A N 1
ATOM 1463 C CA . GLN A 1 179 ? -28.331 11.135 5.298 1.00 83.75 179 GLN A CA 1
ATOM 1464 C C . GLN A 1 179 ? -28.114 9.853 6.110 1.00 83.75 179 GLN A C 1
ATOM 1466 O O . GLN A 1 179 ? -27.080 9.213 5.973 1.00 83.75 179 GLN A O 1
ATOM 1471 N N . TYR A 1 180 ? -29.058 9.454 6.966 1.00 84.31 180 TYR A N 1
ATOM 1472 C CA . TYR A 1 180 ? -28.891 8.281 7.819 1.00 84.31 180 TYR A CA 1
ATOM 1473 C C . TYR A 1 180 ? -28.542 7.028 6.999 1.00 84.31 180 TYR A C 1
ATOM 1475 O O . TYR A 1 180 ? -27.612 6.321 7.356 1.00 84.31 180 TYR A O 1
ATOM 1483 N N . ASN A 1 181 ? -29.161 6.788 5.844 1.00 85.50 181 ASN A N 1
ATOM 1484 C CA . ASN A 1 181 ? -28.809 5.637 4.997 1.00 85.50 181 ASN A CA 1
ATOM 1485 C C . ASN A 1 181 ? -27.669 5.914 3.996 1.00 85.50 181 ASN A C 1
ATOM 1487 O O . ASN A 1 181 ? -27.436 5.104 3.107 1.00 85.50 181 ASN A O 1
ATOM 1491 N N . LEU A 1 182 ? -26.980 7.052 4.112 1.00 82.75 182 LEU A N 1
ATOM 1492 C CA . LEU A 1 182 ? -25.926 7.486 3.196 1.00 82.75 182 LEU A CA 1
ATOM 1493 C C . LEU A 1 182 ? -24.584 7.516 3.930 1.00 82.75 182 LEU A C 1
ATOM 1495 O O . LEU A 1 182 ? -24.143 8.563 4.406 1.00 82.75 182 LEU A O 1
ATOM 1499 N N . VAL A 1 183 ? -23.936 6.355 4.025 1.00 82.81 183 VAL A N 1
ATOM 1500 C CA . VAL A 1 183 ? -22.526 6.282 4.420 1.00 82.81 183 VAL A CA 1
ATOM 1501 C C . VAL A 1 183 ? -21.681 6.245 3.151 1.00 82.81 183 VAL A C 1
ATOM 1503 O O . VAL A 1 183 ? -21.973 5.490 2.228 1.00 82.81 183 VAL A O 1
ATOM 1506 N N . TYR A 1 184 ? -20.693 7.130 3.073 1.00 77.56 184 TYR A N 1
ATOM 1507 C CA . TYR A 1 184 ? -19.844 7.319 1.899 1.00 77.56 184 TYR A CA 1
ATOM 1508 C C . TYR A 1 184 ? -18.465 6.676 2.119 1.00 77.56 184 TYR A C 1
ATOM 1510 O O . TYR A 1 184 ? -18.136 6.273 3.234 1.00 77.56 184 TYR A O 1
ATOM 1518 N N . ASP A 1 185 ? -17.682 6.558 1.045 1.00 72.75 185 ASP A N 1
ATOM 1519 C CA . ASP A 1 185 ? -16.305 6.032 1.042 1.00 72.75 185 ASP A CA 1
ATOM 1520 C C . ASP A 1 185 ? -16.131 4.610 1.610 1.00 72.75 185 ASP A C 1
ATOM 1522 O O . ASP A 1 185 ? -15.034 4.232 2.011 1.00 72.75 185 ASP A O 1
ATOM 1526 N N . GLY A 1 186 ? -17.204 3.811 1.646 1.00 76.69 186 GLY A N 1
ATOM 1527 C CA . GLY A 1 186 ? -17.172 2.442 2.178 1.00 76.69 186 GLY A CA 1
ATOM 1528 C C . GLY A 1 186 ? -17.022 2.361 3.701 1.00 76.69 186 GLY A C 1
ATOM 1529 O O . GLY A 1 186 ? -16.774 1.287 4.235 1.00 76.69 186 GLY A O 1
ATOM 1530 N N . TRP A 1 187 ? -17.163 3.479 4.417 1.00 83.81 187 TRP A N 1
ATOM 1531 C CA . TRP A 1 187 ? -17.009 3.501 5.871 1.00 83.81 187 TRP A CA 1
ATOM 1532 C C . TRP A 1 187 ? -18.210 2.865 6.574 1.00 83.81 187 TRP A C 1
ATOM 1534 O O . TRP A 1 187 ? -19.325 2.807 6.048 1.00 83.81 187 TRP A O 1
ATOM 1544 N N . LYS A 1 188 ? -18.013 2.462 7.825 1.00 87.88 188 LYS A N 1
ATOM 1545 C CA . LYS A 1 188 ? -19.101 2.194 8.761 1.00 87.88 188 LYS A CA 1
ATOM 1546 C C . LYS A 1 188 ? -19.673 3.523 9.278 1.00 87.88 188 LYS A C 1
ATOM 1548 O O . LYS A 1 188 ? -19.019 4.569 9.310 1.00 87.88 188 LYS A O 1
ATOM 1553 N N . ARG A 1 189 ? -20.937 3.528 9.716 1.00 89.50 189 ARG A N 1
ATOM 1554 C CA . ARG A 1 189 ? -21.565 4.717 10.326 1.00 89.50 189 ARG A CA 1
ATOM 1555 C C . ARG A 1 189 ? -20.709 5.263 11.474 1.00 89.50 189 ARG A C 1
ATOM 1557 O O . ARG A 1 189 ? -20.289 4.514 12.353 1.00 89.50 189 ARG A O 1
ATOM 1564 N N . ASN A 1 190 ? -20.530 6.580 11.502 1.00 90.75 190 ASN A N 1
ATOM 1565 C CA . ASN A 1 190 ? -19.737 7.299 12.503 1.00 90.75 190 ASN A CA 1
ATOM 1566 C C . ASN A 1 190 ? -18.265 6.872 12.602 1.00 90.75 190 ASN A C 1
ATOM 1568 O O . ASN A 1 190 ? -17.571 7.342 13.496 1.00 90.75 190 ASN A O 1
ATOM 1572 N N . GLU A 1 191 ? -17.765 6.043 11.690 1.00 91.31 191 GLU A N 1
ATOM 1573 C CA . GLU A 1 191 ? -16.340 5.759 11.599 1.00 91.31 191 GLU A CA 1
ATOM 1574 C C . GLU A 1 191 ? -15.579 7.029 11.211 1.00 91.31 191 GLU A C 1
ATOM 1576 O O . GLU A 1 191 ? -16.060 7.869 10.437 1.00 91.31 191 GLU A O 1
ATOM 1581 N N . MET A 1 192 ? -14.404 7.205 11.804 1.00 89.88 192 MET A N 1
ATOM 1582 C CA . MET A 1 192 ? -13.535 8.346 11.572 1.00 89.88 192 MET A CA 1
ATOM 1583 C C . MET A 1 192 ? -12.078 7.912 11.657 1.00 89.88 192 MET A C 1
ATOM 1585 O O . MET A 1 192 ? -11.677 7.288 12.634 1.00 89.88 192 MET A O 1
ATOM 1589 N N . ARG A 1 193 ? -11.276 8.283 10.658 1.00 88.38 193 ARG A N 1
ATOM 1590 C CA . ARG A 1 193 ? -9.835 8.020 10.657 1.00 88.38 193 ARG A CA 1
ATOM 1591 C C . ARG A 1 193 ? -9.088 8.987 11.578 1.00 88.38 193 ARG A C 1
ATOM 1593 O O . ARG A 1 193 ? -9.423 10.171 11.610 1.00 88.38 193 ARG A O 1
ATOM 1600 N N . THR A 1 194 ? -8.088 8.497 12.308 1.00 87.50 194 THR A N 1
ATOM 1601 C CA . THR A 1 194 ? -7.176 9.329 13.110 1.00 87.50 194 THR A CA 1
ATOM 1602 C C . THR A 1 194 ? -5.892 8.585 13.483 1.00 87.50 194 THR A C 1
ATOM 1604 O O . THR A 1 194 ? -5.941 7.445 13.945 1.00 87.50 194 THR A O 1
ATOM 1607 N N . SER A 1 195 ? -4.736 9.249 13.375 1.00 87.44 195 SER A N 1
ATOM 1608 C CA . SER A 1 195 ? -3.445 8.685 13.817 1.00 87.44 195 SER A CA 1
ATOM 1609 C C . SER A 1 195 ? -3.340 8.484 15.323 1.00 87.44 195 SER A C 1
ATOM 1611 O O . SER A 1 195 ? -2.491 7.723 15.778 1.00 87.44 195 SER A O 1
ATOM 1613 N N . GLN A 1 196 ? -4.165 9.184 16.103 1.00 86.62 196 GLN A N 1
ATOM 1614 C CA . GLN A 1 196 ? -4.115 9.136 17.564 1.00 86.62 196 GLN A CA 1
ATOM 1615 C C . GLN A 1 196 ? -4.765 7.872 18.137 1.00 86.62 196 GLN A C 1
ATOM 1617 O O . GLN A 1 196 ? -4.651 7.621 19.331 1.00 86.62 196 GLN A O 1
ATOM 1622 N N . SER A 1 197 ? -5.442 7.097 17.290 1.00 87.00 197 SER A N 1
ATOM 1623 C CA . SER A 1 197 ? -6.032 5.815 17.658 1.00 87.00 197 SER A CA 1
ATOM 1624 C C . SER A 1 197 ? -5.040 4.667 17.505 1.00 87.00 197 SER A C 1
ATOM 1626 O O . SER A 1 197 ? -4.046 4.766 16.782 1.00 87.00 197 SER A O 1
ATOM 1628 N N . LEU A 1 198 ? -5.339 3.557 18.168 1.00 86.44 198 LEU A N 1
ATOM 1629 C CA . LEU A 1 198 ? -4.562 2.323 18.103 1.00 86.44 198 LEU A CA 1
ATOM 1630 C C . LEU A 1 198 ? -4.783 1.574 16.785 1.00 86.44 198 LEU A C 1
ATOM 1632 O O . LEU A 1 198 ? -3.847 0.998 16.234 1.00 86.44 198 LEU A O 1
ATOM 1636 N N . SER A 1 199 ? -6.011 1.609 16.267 1.00 82.00 199 SER A N 1
ATOM 1637 C CA . SER A 1 199 ? -6.403 0.911 15.036 1.00 82.00 199 SER A CA 1
ATOM 1638 C C . SER A 1 199 ? -6.271 1.767 13.770 1.00 82.00 199 SER A C 1
ATOM 1640 O O . SER A 1 199 ? -6.271 1.247 12.658 1.00 82.00 199 SER A O 1
ATOM 1642 N N . GLY A 1 200 ? -6.155 3.089 13.922 1.00 86.88 200 GLY A N 1
ATOM 1643 C CA . GLY A 1 200 ? -6.266 4.067 12.836 1.00 86.88 200 GLY A CA 1
ATOM 1644 C C . GLY A 1 200 ? -7.688 4.615 12.658 1.00 86.88 200 GLY A C 1
ATOM 1645 O O . GLY A 1 200 ? -7.862 5.628 11.973 1.00 86.88 200 GLY A O 1
ATOM 1646 N N . PHE A 1 201 ? -8.689 4.004 13.300 1.00 88.75 201 PHE A N 1
ATOM 1647 C CA . PHE A 1 201 ? -10.092 4.393 13.216 1.00 88.75 201 PHE A CA 1
ATOM 1648 C C . PHE A 1 201 ? -10.763 4.455 14.589 1.00 88.75 201 PHE A C 1
ATOM 1650 O O . PHE A 1 201 ? -10.475 3.676 15.491 1.00 88.75 201 PHE A O 1
ATOM 1657 N N . VAL A 1 202 ? -11.714 5.373 14.734 1.00 92.25 202 VAL A N 1
ATOM 1658 C CA . VAL A 1 202 ? -12.537 5.523 15.937 1.00 92.25 202 VAL A CA 1
ATOM 1659 C C . VAL A 1 202 ? -14.012 5.615 15.583 1.00 92.25 202 VAL A C 1
ATOM 1661 O O . VAL A 1 202 ? -14.389 6.059 14.494 1.00 92.25 202 VAL A O 1
ATOM 1664 N N . LEU A 1 203 ? -14.864 5.262 16.542 1.00 92.94 203 LEU A N 1
ATOM 1665 C CA . LEU A 1 203 ? -16.264 5.660 16.532 1.00 92.94 203 LEU A CA 1
ATOM 1666 C C . LEU A 1 203 ? -16.348 7.128 16.969 1.00 92.94 203 LEU A C 1
ATOM 1668 O O . LEU A 1 203 ? -16.101 7.446 18.128 1.00 92.94 203 LEU A O 1
ATOM 1672 N N . GLY A 1 204 ? -16.688 8.021 16.045 1.00 90.00 204 GLY A N 1
ATOM 1673 C CA . GLY A 1 204 ? -16.740 9.466 16.263 1.00 90.00 204 GLY A CA 1
ATOM 1674 C C . GLY A 1 204 ? -17.914 10.135 15.545 1.00 90.00 204 GLY A C 1
ATOM 1675 O O . GLY A 1 204 ? -19.067 9.739 15.707 1.00 90.00 204 GLY A O 1
ATOM 1676 N N . LYS A 1 205 ? -17.637 11.210 14.789 1.00 87.56 205 LYS A N 1
ATOM 1677 C CA . LYS A 1 205 ? -18.616 11.979 13.978 1.00 87.56 205 LYS A CA 1
ATOM 1678 C C . LYS A 1 205 ? -19.922 12.350 14.705 1.00 87.56 205 LYS A C 1
ATOM 1680 O O . LYS A 1 205 ? -20.988 12.414 14.098 1.00 87.56 205 LYS A O 1
ATOM 1685 N N . GLY A 1 206 ? -19.845 12.643 16.002 1.00 86.56 206 GLY A N 1
ATOM 1686 C CA . GLY A 1 206 ? -21.003 13.086 16.778 1.00 86.56 206 GLY A CA 1
ATOM 1687 C C . GLY A 1 206 ? -21.707 11.998 17.588 1.00 86.56 206 GLY A C 1
ATOM 1688 O O . GLY A 1 206 ? -22.718 12.315 18.214 1.00 86.56 206 GLY A O 1
ATOM 1689 N N . PHE A 1 207 ? -21.188 10.764 17.622 1.00 88.75 207 PHE A N 1
ATOM 1690 C CA . PHE A 1 207 ? -21.658 9.748 18.567 1.00 88.75 207 PHE A CA 1
ATOM 1691 C C . PHE A 1 207 ? -21.625 10.287 20.008 1.00 88.75 207 PHE A C 1
ATOM 1693 O O . PHE A 1 207 ? -20.714 11.026 20.381 1.00 88.75 207 PHE A O 1
ATOM 1700 N N . GLY A 1 208 ? -22.643 9.967 20.807 1.00 86.94 208 GLY A N 1
ATOM 1701 C CA . GLY A 1 208 ? -22.759 10.424 22.193 1.00 86.94 208 GLY A CA 1
ATOM 1702 C C . GLY A 1 208 ? -23.451 11.779 22.372 1.00 86.94 208 GLY A C 1
ATOM 1703 O O . GLY A 1 208 ? -23.901 12.088 23.475 1.00 86.94 208 GLY A O 1
ATOM 1704 N N . LYS A 1 209 ? -23.624 12.566 21.301 1.00 90.12 209 LYS A N 1
ATOM 1705 C CA . LYS A 1 209 ? -24.195 13.916 21.396 1.00 90.12 209 LYS A CA 1
ATOM 1706 C C . LYS A 1 209 ? -25.637 13.919 21.905 1.00 90.12 209 LYS A C 1
ATOM 1708 O O . LYS A 1 209 ? -26.003 14.829 22.647 1.00 90.12 209 LYS A O 1
ATOM 1713 N N . ASN A 1 210 ? -26.454 12.939 21.516 1.00 91.50 210 ASN A N 1
ATOM 1714 C CA . ASN A 1 210 ? -27.857 12.888 21.912 1.00 91.50 210 ASN A CA 1
ATOM 1715 C C . ASN A 1 210 ? -28.098 11.788 22.940 1.00 91.50 210 ASN A C 1
ATOM 1717 O O . ASN A 1 210 ? -27.568 10.682 22.838 1.00 91.50 210 ASN A O 1
ATOM 1721 N N . LYS A 1 211 ? -28.965 12.085 23.909 1.00 92.94 211 LYS A N 1
ATOM 1722 C CA . LYS A 1 211 ? -29.437 11.090 24.866 1.00 92.94 211 LYS A CA 1
ATOM 1723 C C . LYS A 1 211 ? -30.199 9.988 24.128 1.00 92.94 211 LYS A C 1
ATOM 1725 O O . LYS A 1 211 ? -31.173 10.281 23.437 1.00 92.94 211 LYS A O 1
ATOM 1730 N N . GLY A 1 212 ? -29.768 8.743 24.298 1.00 91.50 212 GLY A N 1
ATOM 1731 C CA . GLY A 1 212 ? -30.329 7.564 23.641 1.00 91.50 212 GLY A CA 1
ATOM 1732 C C . GLY A 1 212 ? -29.586 7.106 22.384 1.00 91.50 212 GLY A C 1
ATOM 1733 O O . GLY A 1 212 ? -29.985 6.092 21.819 1.00 91.50 212 GLY A O 1
ATOM 1734 N N . ASP A 1 213 ? -28.519 7.794 21.950 1.00 92.38 213 ASP A N 1
ATOM 1735 C CA . ASP A 1 213 ? -27.620 7.240 20.927 1.00 92.38 213 ASP A CA 1
ATOM 1736 C C . ASP A 1 213 ? -27.027 5.920 21.444 1.00 92.38 213 ASP A C 1
ATOM 1738 O O . ASP A 1 213 ? -26.514 5.870 22.565 1.00 92.38 213 ASP A O 1
ATOM 1742 N N . LYS A 1 214 ? -27.113 4.854 20.642 1.00 94.38 214 LYS A N 1
ATOM 1743 C CA . LYS A 1 214 ? -26.779 3.493 21.068 1.00 94.38 214 LYS A CA 1
ATOM 1744 C C . LYS A 1 214 ? -25.806 2.827 20.105 1.00 94.38 214 LYS A C 1
ATOM 1746 O O . LYS A 1 214 ? -26.034 2.801 18.898 1.00 94.38 214 LYS A O 1
ATOM 1751 N N . VAL A 1 215 ? -24.761 2.216 20.651 1.00 94.69 215 VAL A N 1
ATOM 1752 C CA . VAL A 1 215 ? -23.883 1.298 19.918 1.00 94.69 215 VAL A CA 1
ATOM 1753 C C . VAL A 1 215 ? -23.818 -0.038 20.649 1.00 94.69 215 VAL A C 1
ATOM 1755 O O . VAL A 1 215 ? -23.800 -0.075 21.880 1.00 94.69 215 VAL A O 1
ATOM 1758 N N . SER A 1 216 ? -23.807 -1.128 19.887 1.00 94.88 216 SER A N 1
ATOM 1759 C CA . SER A 1 216 ? -23.756 -2.489 20.418 1.00 94.88 216 SER A CA 1
ATOM 1760 C C . SER A 1 216 ? -22.600 -3.266 19.801 1.00 94.88 216 SER A C 1
ATOM 1762 O O . SER A 1 216 ? -22.354 -3.166 18.597 1.00 94.88 216 SER A O 1
ATOM 1764 N N . TYR A 1 217 ? -21.941 -4.084 20.614 1.00 93.62 217 TYR A N 1
ATOM 1765 C CA . TYR A 1 217 ? -20.822 -4.947 20.240 1.00 93.62 217 TYR A CA 1
ATOM 1766 C C . TYR A 1 217 ? -21.132 -6.398 20.611 1.00 93.62 217 TYR A C 1
ATOM 1768 O O . TYR A 1 217 ? -21.726 -6.646 21.661 1.00 93.62 217 TYR A O 1
ATOM 1776 N N . GLU A 1 218 ? -20.706 -7.355 19.785 1.00 92.44 218 GLU A N 1
ATOM 1777 C CA . GLU A 1 218 ? -20.629 -8.767 20.181 1.00 92.44 218 GLU A CA 1
ATOM 1778 C C . GLU A 1 218 ? -19.233 -9.024 20.759 1.00 92.44 218 GLU A C 1
ATOM 1780 O O . GLU A 1 218 ? -18.226 -8.806 20.088 1.00 92.44 218 GLU A O 1
ATOM 1785 N N . ILE A 1 219 ? -19.172 -9.469 22.011 1.00 89.44 219 ILE A N 1
ATOM 1786 C CA . ILE A 1 219 ? -17.924 -9.753 22.724 1.00 89.44 219 ILE A CA 1
ATOM 1787 C C . ILE A 1 219 ? -17.910 -11.209 23.178 1.00 89.44 219 ILE A C 1
ATOM 1789 O O . ILE A 1 219 ? -18.950 -11.768 23.526 1.00 89.44 219 ILE A O 1
ATOM 1793 N N . ASN A 1 220 ? -16.736 -11.835 23.178 1.00 87.75 220 ASN A N 1
ATOM 1794 C CA . ASN A 1 220 ? -16.573 -13.215 23.622 1.00 87.75 220 ASN A CA 1
ATOM 1795 C C . ASN A 1 220 ? -15.687 -13.265 24.867 1.00 87.75 220 ASN A C 1
ATOM 1797 O O . ASN A 1 220 ? -14.472 -13.086 24.775 1.00 87.75 220 ASN A O 1
ATOM 1801 N N . ILE A 1 221 ? -16.304 -13.528 26.015 1.00 83.31 221 ILE A N 1
ATOM 1802 C CA . ILE A 1 221 ? -15.634 -13.580 27.313 1.00 83.31 221 ILE A CA 1
ATOM 1803 C C . ILE A 1 221 ? -15.000 -14.956 27.500 1.00 83.31 221 ILE A C 1
ATOM 1805 O O . ILE A 1 221 ? -15.679 -15.982 27.416 1.00 83.31 221 ILE A O 1
ATOM 1809 N N . LEU A 1 222 ? -13.689 -14.966 27.739 1.00 80.81 222 LEU A N 1
ATOM 1810 C CA . LEU A 1 222 ? -12.914 -16.183 27.981 1.00 80.81 222 LEU A CA 1
ATOM 1811 C C . LEU A 1 222 ? -13.131 -16.718 29.410 1.00 80.81 222 LEU A C 1
ATOM 1813 O O . LEU A 1 222 ? -13.473 -15.935 30.299 1.00 80.81 222 LEU A O 1
ATOM 1817 N N . PRO A 1 223 ? -12.901 -18.026 29.645 1.00 74.00 223 PRO A N 1
ATOM 1818 C CA . PRO A 1 223 ? -12.887 -18.603 30.989 1.00 74.00 223 PRO A CA 1
ATOM 1819 C C . PRO A 1 223 ? -11.967 -17.850 31.956 1.00 74.00 223 PRO A C 1
ATOM 1821 O O . PRO A 1 223 ? -10.932 -17.336 31.538 1.00 74.00 223 PRO A O 1
ATOM 1824 N N . GLU A 1 224 ? -12.345 -17.820 33.237 1.00 69.25 224 GLU A N 1
ATOM 1825 C CA . GLU A 1 224 ? -11.625 -17.177 34.355 1.00 69.25 224 GLU A CA 1
ATOM 1826 C C . GLU A 1 224 ? -11.700 -15.634 34.391 1.00 69.25 224 GLU A C 1
ATOM 1828 O O . GLU A 1 224 ? -11.065 -14.997 35.236 1.00 69.25 224 GLU A O 1
ATOM 1833 N N . LYS A 1 225 ? -12.514 -15.016 33.521 1.00 66.25 225 LYS A N 1
ATOM 1834 C CA . LYS A 1 225 ? -12.717 -13.555 33.436 1.00 66.25 225 LYS A CA 1
ATOM 1835 C C . LYS A 1 225 ? -14.115 -13.076 33.874 1.00 66.25 225 LYS A C 1
ATOM 1837 O O . LYS A 1 225 ? -14.593 -12.040 33.425 1.00 66.25 225 LYS A O 1
ATOM 1842 N N . GLU A 1 226 ? -14.808 -13.805 34.747 1.00 61.59 226 GLU A N 1
ATOM 1843 C CA . GLU A 1 226 ? -16.260 -13.649 34.946 1.00 61.59 226 GLU A CA 1
ATOM 1844 C C . GLU A 1 226 ? -16.746 -12.657 36.057 1.00 61.59 226 GLU A C 1
ATOM 1846 O O . GLU A 1 226 ? -17.851 -12.854 36.556 1.00 61.59 226 GLU A O 1
ATOM 1851 N N . LYS A 1 227 ? -16.032 -11.595 36.506 1.00 52.00 227 LYS A N 1
ATOM 1852 C CA . LYS A 1 227 ? -16.400 -10.854 37.770 1.00 52.00 227 LYS A CA 1
ATOM 1853 C C . LYS A 1 227 ? -16.509 -9.291 37.745 1.00 52.00 227 LYS A C 1
ATOM 1855 O O . LYS A 1 227 ? -15.507 -8.621 37.530 1.00 52.00 227 LYS A O 1
ATOM 1860 N N . GLY A 1 228 ? -17.686 -8.717 38.126 1.00 56.22 228 GLY A N 1
ATOM 1861 C CA . GLY A 1 228 ? -18.071 -7.263 38.290 1.00 56.22 228 GLY A CA 1
ATOM 1862 C C . GLY A 1 228 ? -19.568 -6.788 38.042 1.00 56.22 228 GLY A C 1
ATOM 1863 O O . GLY A 1 228 ? -20.391 -7.507 37.521 1.00 56.22 228 GLY A O 1
ATOM 1864 N N . ILE A 1 229 ? -20.061 -5.592 38.408 1.00 47.09 229 ILE A N 1
ATOM 1865 C CA . ILE A 1 229 ? -21.531 -5.254 38.340 1.00 47.09 229 ILE A CA 1
ATOM 1866 C C . ILE A 1 229 ? -22.063 -4.897 36.924 1.00 47.09 229 ILE A C 1
ATOM 1868 O O . ILE A 1 229 ? -21.394 -4.219 36.155 1.00 47.09 229 ILE A O 1
ATOM 1872 N N . THR A 1 230 ? -23.296 -5.321 36.605 1.00 64.31 230 THR A N 1
ATOM 1873 C CA . THR A 1 230 ? -24.094 -4.956 35.414 1.00 64.31 230 THR A CA 1
ATOM 1874 C C . THR A 1 230 ? -24.760 -3.584 35.560 1.00 64.31 230 THR A C 1
ATOM 1876 O O . THR A 1 230 ? -25.474 -3.365 36.533 1.00 64.31 230 THR A O 1
ATOM 1879 N N . GLU A 1 231 ? -24.579 -2.729 34.548 1.00 67.50 231 GLU A N 1
ATOM 1880 C CA . GLU A 1 231 ? -25.122 -1.364 34.410 1.00 67.50 231 GLU A CA 1
ATOM 1881 C C . GLU A 1 231 ? -24.413 -0.304 35.276 1.00 67.50 231 GLU A C 1
ATOM 1883 O O . GLU A 1 231 ? -24.688 -0.115 36.460 1.00 67.50 231 GLU A O 1
ATOM 1888 N N . ILE A 1 232 ? -23.463 0.407 34.657 1.00 78.69 232 ILE A N 1
ATOM 1889 C CA . ILE A 1 232 ? -22.667 1.465 35.287 1.00 78.69 232 ILE A CA 1
ATOM 1890 C C . ILE A 1 232 ? -22.782 2.731 34.449 1.00 78.69 232 ILE A C 1
ATOM 1892 O O . ILE A 1 232 ? -22.619 2.710 33.229 1.00 78.69 232 ILE A O 1
ATOM 1896 N N . ARG A 1 233 ? -23.018 3.857 35.124 1.00 81.50 233 ARG A N 1
ATOM 1897 C CA . ARG A 1 233 ? -22.923 5.176 34.508 1.00 81.50 233 ARG A CA 1
ATOM 1898 C C . ARG A 1 233 ? -21.468 5.633 34.522 1.00 81.50 233 ARG A C 1
ATOM 1900 O O . ARG A 1 233 ? -20.885 5.790 35.592 1.00 81.50 233 ARG A O 1
ATOM 1907 N N . LEU A 1 234 ? -20.908 5.873 33.340 1.00 82.62 234 LEU A N 1
ATOM 1908 C CA . LEU A 1 234 ? -19.572 6.434 33.172 1.00 82.62 234 LEU A CA 1
ATOM 1909 C C . LEU A 1 234 ? -19.663 7.935 32.880 1.00 82.62 234 LEU A C 1
ATOM 1911 O O . LEU A 1 234 ? -20.344 8.348 31.941 1.00 82.62 234 LEU A O 1
ATOM 1915 N N . GLU A 1 235 ? -18.954 8.747 33.660 1.00 83.12 235 GLU A N 1
ATOM 1916 C CA . GLU A 1 235 ? -18.764 10.167 33.367 1.00 83.12 235 GLU A CA 1
ATOM 1917 C C . GLU A 1 235 ? -17.406 10.379 32.698 1.00 83.12 235 GLU A C 1
ATOM 1919 O O . GLU A 1 235 ? -16.360 10.061 33.263 1.00 83.12 235 GLU A O 1
ATOM 1924 N N . LEU A 1 236 ? -17.430 10.916 31.479 1.00 82.44 236 LEU A N 1
ATOM 1925 C CA . LEU A 1 236 ? -16.232 11.219 30.706 1.00 82.44 236 LEU A CA 1
ATOM 1926 C C . LEU A 1 236 ? -15.847 12.684 30.906 1.00 82.44 236 LEU A C 1
ATOM 1928 O O . LEU A 1 236 ? -16.654 13.585 30.669 1.00 82.44 236 LEU A O 1
ATOM 1932 N N . GLN A 1 237 ? -14.602 12.930 31.308 1.00 78.81 237 GLN A N 1
ATOM 1933 C CA . GLN A 1 237 ? -14.057 14.282 31.374 1.00 78.81 237 GLN A CA 1
ATOM 1934 C C . GLN A 1 237 ? -13.468 14.660 30.013 1.00 78.81 237 GLN A C 1
ATOM 1936 O O . GLN A 1 237 ? -12.533 14.029 29.529 1.00 78.81 237 GLN A O 1
ATOM 1941 N N . GLY A 1 238 ? -14.028 15.691 29.380 1.00 77.00 238 GLY A N 1
ATOM 1942 C CA . GLY A 1 238 ? -13.550 16.194 28.094 1.00 77.00 238 GLY A CA 1
ATOM 1943 C C . GLY A 1 238 ? -12.260 16.995 28.249 1.00 77.00 238 GLY A C 1
ATOM 1944 O O . GLY A 1 238 ? -12.312 18.214 28.373 1.00 77.00 238 GLY A O 1
ATOM 1945 N N . THR A 1 239 ? -11.112 16.319 28.238 1.00 76.81 239 THR A N 1
ATOM 1946 C CA . THR A 1 239 ? -9.784 16.961 28.291 1.00 76.81 239 THR A CA 1
ATOM 1947 C C . THR A 1 239 ? -9.214 17.269 26.905 1.00 76.81 239 THR A C 1
ATOM 1949 O O . THR A 1 239 ? -8.281 18.056 26.790 1.00 76.81 239 THR A O 1
ATOM 1952 N N . GLY A 1 240 ? -9.781 16.671 25.851 1.00 77.62 240 GLY A N 1
ATOM 1953 C CA . GLY A 1 240 ? -9.247 16.721 24.485 1.00 77.62 240 GLY A CA 1
ATOM 1954 C C . GLY A 1 240 ? -8.189 15.650 24.192 1.00 77.62 240 GLY A C 1
ATOM 1955 O O . GLY A 1 240 ? -7.800 15.492 23.039 1.00 77.62 240 GLY A O 1
ATOM 1956 N N . GLU A 1 241 ? -7.774 14.887 25.204 1.00 79.19 241 GLU A N 1
ATOM 1957 C CA . GLU A 1 241 ? -6.837 13.768 25.088 1.00 79.19 241 GLU A CA 1
ATOM 1958 C C . GLU A 1 241 ? -7.561 12.431 25.305 1.00 79.19 241 GLU A C 1
ATOM 1960 O O . GLU A 1 241 ? -8.597 12.369 25.975 1.00 79.19 241 GLU A O 1
ATOM 1965 N N . TYR A 1 242 ? -7.017 11.344 24.750 1.00 80.38 242 TYR A N 1
ATOM 1966 C CA . TYR A 1 242 ? -7.531 10.004 25.028 1.00 80.38 242 TYR A CA 1
ATOM 1967 C C . TYR A 1 242 ? -7.269 9.629 26.488 1.00 80.38 242 TYR A C 1
ATOM 1969 O O . TYR A 1 242 ? -6.174 9.821 27.013 1.00 80.38 242 TYR A O 1
ATOM 1977 N N . SER A 1 243 ? -8.283 9.061 27.135 1.00 80.81 243 SER A N 1
ATOM 1978 C CA . SER A 1 243 ? -8.195 8.550 28.500 1.00 80.81 243 SER A CA 1
ATOM 1979 C C . SER A 1 243 ? -8.757 7.137 28.566 1.00 80.81 243 SER A C 1
ATOM 1981 O O . SER A 1 243 ? -9.635 6.763 27.788 1.00 80.81 243 SER A O 1
ATOM 1983 N N . ILE A 1 244 ? -8.224 6.341 29.492 1.00 82.44 244 ILE A N 1
ATOM 1984 C CA . ILE A 1 244 ? -8.701 4.986 29.758 1.00 82.44 244 ILE A CA 1
ATOM 1985 C C . ILE A 1 244 ? -9.602 5.049 30.988 1.00 82.44 244 ILE A C 1
ATOM 1987 O O . ILE A 1 244 ? -9.184 5.528 32.043 1.00 82.44 244 ILE A O 1
ATOM 1991 N N . ALA A 1 245 ? -10.826 4.546 30.852 1.00 82.38 245 ALA A N 1
ATOM 1992 C CA . ALA A 1 245 ? -11.750 4.356 31.959 1.00 82.38 245 ALA A CA 1
ATOM 1993 C C . ALA A 1 245 ? -11.913 2.859 32.238 1.00 82.38 245 ALA A C 1
ATOM 1995 O O . ALA A 1 245 ? -12.275 2.095 31.344 1.00 82.38 245 ALA A O 1
ATOM 1996 N N . SER A 1 246 ? -11.662 2.446 33.479 1.00 79.50 246 SER A N 1
ATOM 1997 C CA . SER A 1 246 ? -11.851 1.059 33.906 1.00 79.50 246 SER A CA 1
ATOM 1998 C C . SER A 1 246 ? -13.263 0.861 34.443 1.00 79.50 246 SER A C 1
ATOM 2000 O O . SER A 1 246 ? -13.688 1.568 35.357 1.00 79.50 246 SER A O 1
ATOM 2002 N N . ILE A 1 247 ? -13.976 -0.120 33.892 1.00 81.12 247 ILE A N 1
ATOM 2003 C CA . ILE A 1 247 ? -15.342 -0.466 34.291 1.00 81.12 247 ILE A CA 1
ATOM 2004 C C . ILE A 1 247 ? -15.358 -1.943 34.708 1.00 81.12 247 ILE A C 1
ATOM 2006 O O . ILE A 1 247 ? -14.963 -2.791 33.906 1.00 81.12 247 ILE A O 1
ATOM 2010 N N . PRO A 1 248 ? -15.792 -2.285 35.933 1.00 78.19 248 PRO A N 1
ATOM 2011 C CA . PRO A 1 248 ? -15.948 -3.683 36.329 1.00 78.19 248 PRO A CA 1
ATOM 2012 C C . PRO A 1 248 ? -17.136 -4.334 35.592 1.00 78.19 248 PRO A C 1
ATOM 2014 O O . PRO A 1 248 ? -18.165 -3.688 35.416 1.00 78.19 248 PRO A O 1
ATOM 2017 N N . TYR A 1 249 ? -17.034 -5.615 35.210 1.00 76.88 249 TYR A N 1
ATOM 2018 C CA . TYR A 1 249 ? -18.104 -6.369 34.522 1.00 76.88 249 TYR A CA 1
ATOM 2019 C C . TYR A 1 249 ? -18.206 -7.828 35.017 1.00 76.88 249 TYR A C 1
ATOM 2021 O O . TYR A 1 249 ? -17.182 -8.454 35.231 1.00 76.88 249 TYR A O 1
ATOM 2029 N N . THR A 1 250 ? -19.411 -8.399 35.187 1.00 75.56 250 THR A N 1
ATOM 2030 C CA . THR A 1 250 ? -19.649 -9.831 35.539 1.00 75.56 250 THR A CA 1
ATOM 2031 C C . THR A 1 250 ? -20.309 -10.482 34.356 1.00 75.56 250 THR A C 1
ATOM 2033 O O . THR A 1 250 ? -21.299 -9.972 33.825 1.00 75.56 250 THR A O 1
ATOM 2036 N N . CYS A 1 251 ? -19.853 -11.689 34.068 1.00 72.25 251 CYS A N 1
ATOM 2037 C CA . CYS A 1 251 ? -20.566 -12.632 33.230 1.00 72.25 251 CYS A CA 1
ATOM 2038 C C . CYS A 1 251 ? -20.934 -13.852 34.077 1.00 72.25 251 CYS A C 1
ATOM 2040 O O . CYS A 1 251 ? -20.254 -14.172 35.043 1.00 72.25 251 CYS A O 1
ATOM 2042 N N . LYS A 1 252 ? -22.052 -14.515 33.776 1.00 74.44 252 LYS A N 1
ATOM 2043 C CA . LYS A 1 252 ? -22.438 -15.718 34.537 1.00 74.44 252 LYS A CA 1
ATOM 2044 C C . LYS A 1 252 ? -21.577 -16.915 34.154 1.00 74.44 252 LYS A C 1
ATOM 2046 O O . LYS A 1 252 ? -21.249 -17.728 35.008 1.00 74.44 252 LYS A O 1
ATOM 2051 N N . GLU A 1 253 ? -21.251 -17.007 32.871 1.00 80.62 253 GLU A N 1
ATOM 2052 C CA . GLU A 1 253 ? -20.483 -18.084 32.263 1.00 80.62 253 GLU A CA 1
ATOM 2053 C C . GLU A 1 253 ? -19.622 -17.483 31.141 1.00 80.62 253 GLU A C 1
ATOM 2055 O O . GLU A 1 253 ? -19.958 -16.419 30.617 1.00 80.62 253 GLU A O 1
ATOM 2060 N N . PRO A 1 254 ? -18.523 -18.133 30.742 1.00 83.19 254 PRO A N 1
ATOM 2061 C CA . PRO A 1 254 ? -17.808 -17.778 29.521 1.00 83.19 254 PRO A CA 1
ATOM 2062 C C . PRO A 1 254 ? -18.708 -17.887 28.291 1.00 83.19 254 PRO A C 1
ATOM 2064 O O . PRO A 1 254 ? -19.573 -18.761 28.214 1.00 83.19 254 PRO A O 1
ATOM 2067 N N . GLY A 1 255 ? -18.468 -17.040 27.293 1.00 85.50 255 GLY A N 1
ATOM 2068 C CA . GLY A 1 255 ? -19.182 -17.106 26.023 1.00 85.50 255 GLY A CA 1
ATOM 2069 C C . GLY A 1 255 ? -19.487 -15.748 25.411 1.00 85.50 255 GLY A C 1
ATOM 2070 O O . GLY A 1 255 ? -18.886 -14.727 25.747 1.00 85.50 255 GLY A O 1
ATOM 2071 N N . LYS A 1 256 ? -20.435 -15.756 24.473 1.00 88.38 256 LYS A N 1
ATOM 2072 C CA . LYS A 1 256 ? -20.831 -14.575 23.706 1.00 88.38 256 LYS A CA 1
ATOM 2073 C C . LYS A 1 256 ? -21.802 -13.697 24.492 1.00 88.38 256 LYS A C 1
ATOM 2075 O O . LYS A 1 256 ? -22.852 -14.166 24.927 1.00 88.38 256 LYS A O 1
ATOM 2080 N N . TYR A 1 257 ? -21.479 -12.415 24.592 1.00 88.56 257 TYR A N 1
ATOM 2081 C CA . TYR A 1 257 ? -22.297 -11.381 25.213 1.00 88.56 257 TYR A CA 1
ATOM 2082 C C . TYR A 1 257 ? -22.459 -10.184 24.279 1.00 88.56 257 TYR A C 1
ATOM 2084 O O . TYR A 1 257 ? -21.652 -9.958 23.377 1.00 88.56 257 TYR A O 1
ATOM 2092 N N . THR A 1 258 ? -23.501 -9.394 24.525 1.00 89.88 258 THR A N 1
ATOM 2093 C CA . THR A 1 258 ? -23.693 -8.101 23.868 1.00 89.88 258 THR A CA 1
ATOM 2094 C C . THR A 1 258 ? -23.351 -6.987 24.847 1.00 89.88 258 THR A C 1
ATOM 2096 O O . THR A 1 258 ? -23.971 -6.887 25.905 1.00 89.88 258 THR A O 1
ATOM 2099 N N . LEU A 1 259 ? -22.378 -6.151 24.489 1.00 89.12 259 LEU A N 1
ATOM 2100 C CA . LEU A 1 259 ? -22.080 -4.910 25.200 1.00 89.12 259 LEU A CA 1
ATOM 2101 C C . LEU A 1 259 ? -22.826 -3.768 24.521 1.00 89.12 259 LEU A C 1
ATOM 2103 O O . LEU A 1 259 ? -22.652 -3.550 23.324 1.00 89.12 259 LEU A O 1
ATOM 2107 N N . GLU A 1 260 ? -23.624 -3.029 25.284 1.00 92.00 260 GLU A N 1
ATOM 2108 C CA . GLU A 1 260 ? -24.356 -1.864 24.792 1.00 92.00 260 GLU A CA 1
ATOM 2109 C C . GLU A 1 260 ? -23.864 -0.604 25.495 1.00 92.00 260 GLU A C 1
ATOM 2111 O O . GLU A 1 260 ? -23.851 -0.530 26.723 1.00 92.00 260 GLU A O 1
ATOM 2116 N N . LEU A 1 261 ? -23.481 0.399 24.709 1.00 90.75 261 LEU A N 1
ATOM 2117 C CA . LEU A 1 261 ? -23.171 1.732 25.205 1.00 90.75 261 LEU A CA 1
ATOM 2118 C C . LEU A 1 261 ? -24.308 2.659 24.787 1.00 90.75 261 LEU A C 1
ATOM 2120 O O . LEU A 1 261 ? -24.559 2.849 23.594 1.00 90.75 261 LEU A O 1
ATOM 2124 N N . ILE A 1 262 ? -25.001 3.216 25.779 1.00 92.50 262 ILE A N 1
ATOM 2125 C CA . ILE A 1 262 ? -26.132 4.126 25.590 1.00 92.50 262 ILE A CA 1
ATOM 2126 C C . ILE A 1 262 ? -25.717 5.499 26.107 1.00 92.50 262 ILE A C 1
ATOM 2128 O O . ILE A 1 262 ? -25.329 5.647 27.265 1.00 92.50 262 ILE A O 1
ATOM 2132 N N . SER A 1 263 ? -25.789 6.512 25.249 1.00 91.75 263 SER A N 1
ATOM 2133 C CA . SER A 1 263 ? -25.447 7.873 25.645 1.00 91.75 263 SER A CA 1
ATOM 2134 C C . SER A 1 263 ? -26.529 8.496 26.526 1.00 91.75 263 SER A C 1
ATOM 2136 O O . SER A 1 263 ? -27.710 8.485 26.180 1.00 91.75 263 SER A O 1
ATOM 2138 N N . GLU A 1 264 ? -26.122 9.143 27.618 1.00 90.44 264 GLU A N 1
ATOM 2139 C CA . GLU A 1 264 ? -26.988 10.019 28.422 1.00 90.44 264 GLU A CA 1
ATOM 2140 C C . GLU A 1 264 ? -27.117 11.440 27.842 1.00 90.44 264 GLU A C 1
ATOM 2142 O O . GLU A 1 264 ? -27.939 12.220 28.319 1.00 90.44 264 GLU A O 1
ATOM 2147 N N . GLY A 1 265 ? -26.368 11.756 26.778 1.00 74.25 265 GLY A N 1
ATOM 2148 C CA . GLY A 1 265 ? -26.468 12.997 26.012 1.00 74.25 265 GLY A CA 1
ATOM 2149 C C . GLY A 1 265 ? -25.894 14.223 26.719 1.00 74.25 265 GLY A C 1
ATOM 2150 O O . GLY A 1 265 ? -26.489 14.745 27.657 1.00 74.25 265 GLY A O 1
ATOM 2151 N N . THR A 1 266 ? -24.769 14.731 26.208 1.00 77.56 266 THR A N 1
ATOM 2152 C CA . THR A 1 266 ? -24.172 16.018 26.618 1.00 77.56 266 THR A CA 1
ATOM 2153 C C . THR A 1 266 ? -23.295 16.606 25.509 1.00 77.56 266 THR A C 1
ATOM 2155 O O . THR A 1 266 ? -23.533 17.720 25.047 1.00 77.56 266 THR A O 1
ATOM 2158 N N . TYR A 1 267 ? -22.308 15.839 25.047 1.00 85.25 267 TYR A N 1
ATOM 2159 C CA . TYR A 1 267 ? -21.340 16.210 24.016 1.00 85.25 267 TYR A CA 1
ATOM 2160 C C . TYR A 1 267 ? -21.018 15.003 23.133 1.00 85.25 267 TYR A C 1
ATOM 2162 O O . TYR A 1 267 ? -21.303 13.865 23.489 1.00 85.25 267 TYR A O 1
ATOM 2170 N N . SER A 1 268 ? -20.429 15.249 21.963 1.00 87.25 268 SER A N 1
ATOM 2171 C CA . SER A 1 268 ? -19.904 14.171 21.126 1.00 87.25 268 SER A CA 1
ATOM 2172 C C . SER A 1 268 ? -18.634 13.572 21.726 1.00 87.25 268 SER A C 1
ATOM 2174 O O . SER A 1 268 ? -17.780 14.312 22.215 1.00 87.25 268 SER A O 1
ATOM 2176 N N . THR A 1 269 ? -18.469 1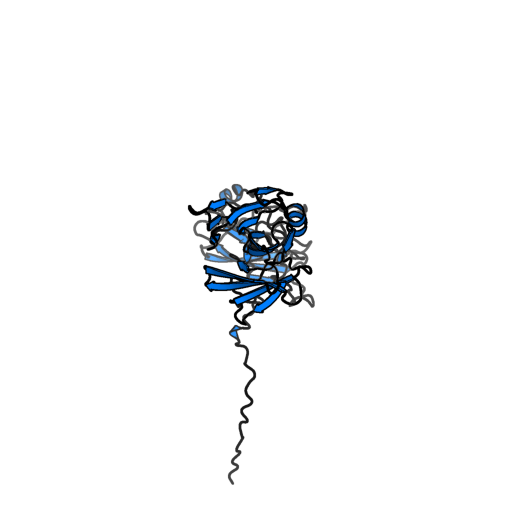2.262 21.593 1.00 88.00 269 THR A N 1
ATOM 2177 C CA . THR A 1 269 ? -17.317 11.508 22.092 1.00 88.00 269 THR A CA 1
ATOM 2178 C C . THR A 1 269 ? -16.707 10.685 20.964 1.00 88.00 269 THR A C 1
ATOM 2180 O O . THR A 1 269 ? -17.429 10.133 20.135 1.00 88.00 269 THR A O 1
ATOM 2183 N N . ASN A 1 270 ? -15.376 10.598 20.954 1.00 91.06 270 ASN A N 1
ATOM 2184 C CA . ASN A 1 270 ? -14.649 9.648 20.123 1.00 91.06 270 ASN A CA 1
ATOM 2185 C C . ASN A 1 270 ? -14.257 8.445 20.981 1.00 91.06 270 ASN A C 1
ATOM 2187 O O . ASN A 1 270 ? -13.666 8.620 22.046 1.00 91.06 270 ASN A O 1
ATOM 2191 N N . LEU A 1 271 ? -14.576 7.245 20.515 1.00 91.31 271 LEU A N 1
ATOM 2192 C CA . LEU A 1 271 ? -14.207 5.987 21.149 1.00 91.31 271 LEU A CA 1
ATOM 2193 C C . LEU A 1 271 ? -13.252 5.239 20.218 1.00 91.31 271 LEU A C 1
ATOM 2195 O O . LEU A 1 271 ? -13.612 4.969 19.077 1.00 91.31 271 LEU A O 1
ATOM 2199 N N . ASP A 1 272 ? -12.051 4.920 20.696 1.00 91.62 272 ASP A N 1
ATOM 2200 C CA . ASP A 1 272 ? -11.057 4.142 19.938 1.00 91.62 272 ASP A CA 1
ATOM 2201 C C . ASP A 1 272 ? -11.363 2.643 19.998 1.00 91.62 272 ASP A C 1
ATOM 2203 O O . ASP A 1 272 ? -11.513 1.966 18.984 1.00 91.62 272 ASP A O 1
ATOM 2207 N N . GLY A 1 273 ? -11.588 2.150 21.210 1.00 91.00 273 GLY A N 1
ATOM 2208 C CA . GLY A 1 273 ? -11.917 0.762 21.475 1.00 91.00 273 GLY A CA 1
ATOM 2209 C C . GLY A 1 273 ? -11.923 0.495 22.967 1.00 91.00 273 GLY A C 1
ATOM 2210 O O . GLY A 1 273 ? -11.940 1.424 23.780 1.00 91.00 273 GLY A O 1
ATOM 2211 N N . PHE A 1 274 ? -11.932 -0.779 23.330 1.00 89.62 274 PHE A N 1
ATOM 2212 C CA . PHE A 1 274 ? -11.919 -1.200 24.723 1.00 89.62 274 PHE A CA 1
ATOM 2213 C C . PHE A 1 274 ? -11.156 -2.509 24.902 1.00 89.62 274 PHE A C 1
ATOM 2215 O O . PHE A 1 274 ? -11.054 -3.336 23.993 1.00 89.62 274 PHE A O 1
ATOM 2222 N N . PHE A 1 275 ? -10.625 -2.683 26.109 1.00 88.12 275 PHE A N 1
ATOM 2223 C CA . PHE A 1 275 ? -9.924 -3.888 26.526 1.00 88.12 275 PHE A CA 1
ATOM 2224 C C . PHE A 1 275 ? -10.818 -4.760 27.401 1.00 88.12 275 PHE A C 1
ATOM 2226 O O . PHE A 1 275 ? -11.553 -4.248 28.245 1.00 88.12 275 PHE A O 1
ATOM 2233 N N . ILE A 1 276 ? -10.694 -6.077 27.250 1.00 85.75 276 ILE A N 1
ATOM 2234 C CA . ILE A 1 276 ? -11.315 -7.069 28.129 1.00 85.75 276 ILE A CA 1
ATOM 2235 C C . ILE A 1 276 ? -10.212 -7.934 28.752 1.00 85.75 276 ILE A C 1
ATOM 2237 O O . ILE A 1 276 ? -9.519 -8.709 28.083 1.00 85.75 276 ILE A O 1
ATOM 2241 N N . GLY A 1 277 ? -10.051 -7.807 30.067 1.00 80.94 277 GLY A N 1
ATOM 2242 C CA . GLY A 1 277 ? -9.016 -8.483 30.849 1.00 80.94 277 GLY A CA 1
ATOM 2243 C C . GLY A 1 277 ? -9.235 -8.305 32.348 1.00 80.94 277 GLY A C 1
ATOM 2244 O O . GLY A 1 277 ? -10.222 -7.689 32.757 1.00 80.94 277 GLY A O 1
ATOM 2245 N N . SER A 1 278 ? -8.333 -8.866 33.155 1.00 77.31 278 SER A N 1
ATOM 2246 C CA . SER A 1 278 ? -8.312 -8.607 34.598 1.00 77.31 278 SER A CA 1
ATOM 2247 C C . SER A 1 278 ? -7.817 -7.184 34.890 1.00 77.31 278 SER A C 1
ATOM 2249 O O . SER A 1 278 ? -7.203 -6.534 34.039 1.00 77.31 278 SER A O 1
ATOM 2251 N N . GLU A 1 279 ? -8.075 -6.680 36.098 1.00 76.19 279 GLU A N 1
ATOM 2252 C CA . GLU A 1 279 ? -7.592 -5.356 36.505 1.00 76.19 279 GLU A CA 1
ATOM 2253 C C . GLU A 1 279 ? -6.055 -5.304 36.519 1.00 76.19 279 GLU A C 1
ATOM 2255 O O . GLU A 1 279 ? -5.456 -4.297 36.130 1.00 76.19 279 GLU A O 1
ATOM 2260 N N . GLU A 1 280 ? -5.413 -6.395 36.937 1.00 79.88 280 GLU A N 1
ATOM 2261 C CA . GLU A 1 280 ? -3.962 -6.548 36.947 1.00 79.88 280 GLU A CA 1
ATOM 2262 C C . GLU A 1 280 ? -3.369 -6.504 35.539 1.00 79.88 280 GLU A C 1
ATOM 2264 O O . GLU A 1 280 ? -2.355 -5.831 35.342 1.00 79.88 280 GLU A O 1
ATOM 2269 N N . ASP A 1 281 ? -4.001 -7.174 34.571 1.00 79.44 281 ASP A N 1
ATOM 2270 C CA . ASP A 1 281 ? -3.543 -7.172 33.180 1.00 79.44 281 ASP A CA 1
ATOM 2271 C C . ASP A 1 281 ? -3.702 -5.772 32.573 1.00 79.44 281 ASP A C 1
ATOM 2273 O O . ASP A 1 281 ? -2.762 -5.218 32.003 1.00 79.44 281 ASP A O 1
ATOM 2277 N N . ILE A 1 282 ? -4.864 -5.135 32.767 1.00 77.62 282 ILE A N 1
ATOM 2278 C CA . ILE A 1 282 ? -5.142 -3.798 32.220 1.00 77.62 282 ILE A CA 1
ATOM 2279 C C . ILE A 1 282 ? -4.137 -2.761 32.745 1.00 77.62 282 ILE A C 1
ATOM 2281 O O . ILE A 1 282 ? -3.671 -1.914 31.982 1.00 77.62 282 ILE A O 1
ATOM 2285 N N . LYS A 1 283 ? -3.734 -2.844 34.021 1.00 80.62 283 LYS A N 1
ATOM 2286 C CA . LYS A 1 283 ? -2.704 -1.960 34.604 1.00 80.62 283 LYS A CA 1
ATOM 2287 C C . LYS A 1 283 ? -1.316 -2.141 33.985 1.00 80.62 283 LYS A C 1
ATOM 2289 O O . LYS A 1 283 ? -0.478 -1.249 34.121 1.00 80.62 283 LYS A O 1
ATOM 2294 N N . GLN A 1 284 ? -1.051 -3.273 33.339 1.00 81.81 284 GLN A N 1
ATOM 2295 C CA . GLN A 1 284 ? 0.231 -3.562 32.697 1.00 81.81 284 GLN A CA 1
ATOM 2296 C C . GLN A 1 284 ? 0.282 -3.131 31.229 1.00 81.81 284 GLN A C 1
ATOM 2298 O O . GLN A 1 284 ? 1.372 -3.123 30.648 1.00 81.81 284 GLN A O 1
ATOM 2303 N N . ILE A 1 285 ? -0.850 -2.718 30.642 1.00 82.50 285 ILE A N 1
ATOM 2304 C CA . ILE A 1 285 ? -0.912 -2.254 29.255 1.00 82.50 285 ILE A CA 1
ATOM 2305 C C . ILE A 1 285 ? 0.027 -1.067 29.061 1.00 82.50 285 ILE A C 1
ATOM 2307 O O . ILE A 1 285 ? -0.064 -0.037 29.731 1.00 82.50 285 ILE A O 1
ATOM 2311 N N . LYS A 1 286 ? 0.920 -1.201 28.080 1.00 84.44 286 LYS A N 1
ATOM 2312 C CA . LYS A 1 286 ? 1.799 -0.124 27.628 1.00 84.44 286 LYS A CA 1
ATOM 2313 C C . LYS A 1 286 ? 1.445 0.235 26.199 1.00 84.44 286 LYS A C 1
ATOM 2315 O O . LYS A 1 286 ? 1.698 -0.542 25.284 1.00 84.44 286 LYS A O 1
ATOM 2320 N N . ILE A 1 287 ? 0.906 1.434 26.017 1.00 85.06 287 ILE A N 1
ATOM 2321 C CA . ILE A 1 287 ? 0.738 2.029 24.695 1.00 85.06 287 ILE A CA 1
ATOM 2322 C C . ILE A 1 287 ? 2.104 2.562 24.262 1.00 85.06 287 ILE A C 1
ATOM 2324 O O . ILE A 1 287 ? 2.692 3.416 24.928 1.00 85.06 287 ILE A O 1
ATOM 2328 N N . LEU A 1 288 ? 2.635 2.015 23.173 1.00 87.69 288 LEU A N 1
ATOM 2329 C CA . LEU A 1 288 ? 3.951 2.362 22.650 1.00 87.69 288 LEU A CA 1
ATOM 2330 C C . LEU A 1 288 ? 3.806 3.196 21.376 1.00 87.69 288 LEU A C 1
ATOM 2332 O O . LEU A 1 288 ? 2.920 2.910 20.569 1.00 87.69 288 LEU A O 1
ATOM 2336 N N . PRO A 1 289 ? 4.692 4.178 21.134 1.00 86.75 289 PRO A N 1
ATOM 2337 C CA . PRO A 1 289 ? 4.730 4.855 19.848 1.00 86.75 289 PRO A CA 1
ATOM 2338 C C . PRO A 1 289 ? 5.076 3.854 18.734 1.00 86.75 289 PRO A C 1
ATOM 2340 O O . PRO A 1 289 ? 6.020 3.064 18.840 1.00 86.75 289 PRO A O 1
ATOM 2343 N N . ARG A 1 290 ? 4.317 3.905 17.642 1.00 85.75 290 ARG A N 1
ATOM 2344 C CA . ARG A 1 290 ? 4.534 3.163 16.403 1.00 85.75 290 ARG A CA 1
ATOM 2345 C C . ARG A 1 290 ? 5.294 4.058 15.430 1.00 85.75 290 ARG A C 1
ATOM 2347 O O . ARG A 1 290 ? 4.764 5.040 14.919 1.00 85.75 290 ARG A O 1
ATOM 2354 N N . LYS A 1 291 ? 6.556 3.717 15.166 1.00 82.06 291 LYS A N 1
ATOM 2355 C CA . LYS A 1 291 ? 7.365 4.391 14.147 1.00 82.06 291 LYS A CA 1
ATOM 2356 C C . LYS A 1 291 ? 7.329 3.581 12.858 1.00 82.06 291 LYS A C 1
ATOM 2358 O O . LYS A 1 291 ? 7.950 2.525 12.790 1.00 82.06 291 LYS A O 1
ATOM 2363 N N . LEU A 1 292 ? 6.638 4.097 11.847 1.00 85.00 292 LEU A N 1
ATOM 2364 C CA . LEU A 1 292 ? 6.633 3.490 10.520 1.00 85.00 292 LEU A CA 1
ATOM 2365 C C . LEU A 1 292 ? 8.027 3.551 9.896 1.00 85.00 292 LEU A C 1
ATOM 2367 O O . LEU A 1 292 ? 8.736 4.555 10.009 1.00 85.00 292 LEU A O 1
ATOM 2371 N N . SER A 1 293 ? 8.406 2.468 9.225 1.00 88.88 293 SER A N 1
ATOM 2372 C CA . SER A 1 293 ? 9.655 2.380 8.476 1.00 88.88 293 SER A CA 1
ATOM 2373 C C . SER A 1 293 ? 9.363 2.082 7.016 1.00 88.88 293 SER A C 1
ATOM 2375 O O . SER A 1 293 ? 8.711 1.092 6.696 1.00 88.88 293 SER A O 1
ATOM 2377 N N . PHE A 1 294 ? 9.905 2.903 6.123 1.00 91.12 294 PHE A N 1
ATOM 2378 C CA . PHE A 1 294 ? 9.912 2.627 4.686 1.00 91.12 294 PHE A CA 1
ATOM 2379 C C . PHE A 1 294 ? 11.101 1.760 4.268 1.00 91.12 294 PHE A C 1
ATOM 2381 O O . PHE A 1 294 ? 11.158 1.309 3.133 1.00 91.12 294 PHE A O 1
ATOM 2388 N N . ILE A 1 295 ? 12.068 1.538 5.162 1.00 93.81 295 ILE A N 1
ATOM 2389 C CA . ILE A 1 295 ? 13.325 0.862 4.840 1.00 93.81 295 ILE A CA 1
ATOM 2390 C C . ILE A 1 295 ? 13.168 -0.642 5.114 1.00 93.81 295 ILE A C 1
ATOM 2392 O O . ILE A 1 295 ? 12.907 -1.009 6.266 1.00 93.81 295 ILE A O 1
ATOM 2396 N N . PRO A 1 296 ? 13.338 -1.509 4.100 1.00 95.31 296 PRO A N 1
ATOM 2397 C CA . PRO A 1 296 ? 13.343 -2.952 4.275 1.00 95.31 296 PRO A CA 1
ATOM 2398 C C . PRO A 1 296 ? 14.723 -3.473 4.686 1.00 95.31 296 PRO A C 1
ATOM 2400 O O . PRO A 1 296 ? 15.761 -2.875 4.396 1.00 95.31 296 PRO A O 1
ATOM 2403 N N . GLU A 1 297 ? 14.746 -4.670 5.263 1.00 96.19 297 GLU A N 1
ATOM 2404 C CA . GLU A 1 297 ? 15.928 -5.523 5.195 1.00 96.19 297 GLU A CA 1
ATOM 2405 C C . GLU A 1 297 ? 16.065 -6.085 3.776 1.00 96.19 297 GLU A C 1
ATOM 2407 O O . GLU A 1 297 ? 15.128 -6.691 3.249 1.00 96.19 297 GLU A O 1
ATOM 2412 N N . ILE A 1 298 ? 17.240 -5.908 3.164 1.00 96.31 298 ILE A N 1
ATOM 2413 C CA . ILE A 1 298 ? 17.532 -6.376 1.803 1.00 96.31 298 ILE A CA 1
ATOM 2414 C C . ILE A 1 298 ? 18.519 -7.538 1.870 1.00 96.31 298 ILE A C 1
ATOM 2416 O O . ILE A 1 298 ? 19.637 -7.391 2.367 1.00 96.31 298 ILE A O 1
ATOM 2420 N N . LYS A 1 299 ? 18.132 -8.692 1.321 1.00 96.69 299 LYS A N 1
ATOM 2421 C CA . LYS A 1 299 ? 19.004 -9.866 1.178 1.00 96.69 299 LYS A CA 1
ATOM 2422 C C . LYS A 1 299 ? 19.189 -10.182 -0.300 1.00 96.69 299 LYS A C 1
ATOM 2424 O O . LYS A 1 299 ? 18.266 -10.663 -0.945 1.00 96.69 299 LYS A O 1
ATOM 2429 N N . SER A 1 300 ? 20.370 -9.894 -0.840 1.00 94.12 300 SER A N 1
ATOM 2430 C CA . SER A 1 300 ? 20.701 -10.182 -2.242 1.00 94.12 300 SER A CA 1
ATOM 2431 C C . SER A 1 300 ? 21.152 -11.629 -2.437 1.00 94.12 300 SER A C 1
ATOM 2433 O O . SER A 1 300 ? 21.905 -12.159 -1.615 1.00 94.12 300 SER A O 1
ATOM 2435 N N . GLY A 1 301 ? 20.757 -12.243 -3.552 1.00 89.81 301 GLY A N 1
ATOM 2436 C CA . GLY A 1 301 ? 21.258 -13.553 -3.958 1.00 89.81 301 GLY A CA 1
ATOM 2437 C C . GLY A 1 301 ? 22.733 -13.540 -4.352 1.00 89.81 301 GLY A C 1
ATOM 2438 O O . GLY A 1 301 ? 23.352 -12.496 -4.578 1.00 89.81 301 GLY A O 1
ATOM 2439 N N . LYS A 1 302 ? 23.314 -14.739 -4.480 1.00 87.88 302 LYS A N 1
ATOM 2440 C CA . LYS A 1 302 ? 24.746 -14.923 -4.793 1.00 87.88 302 LYS A CA 1
ATOM 2441 C C . LYS A 1 302 ? 25.149 -14.302 -6.134 1.00 87.88 302 LYS A C 1
ATOM 2443 O O . LYS A 1 302 ? 26.250 -13.773 -6.251 1.00 87.88 302 LYS A O 1
ATOM 2448 N N . THR A 1 303 ? 24.265 -14.365 -7.129 1.00 85.12 303 THR A N 1
ATOM 2449 C CA . THR A 1 303 ? 24.486 -13.834 -8.484 1.00 85.12 303 THR A CA 1
ATOM 2450 C C . THR A 1 303 ? 24.226 -12.331 -8.580 1.00 85.12 303 THR A C 1
ATOM 2452 O O . THR A 1 303 ? 24.558 -11.733 -9.598 1.00 85.12 303 THR A O 1
ATOM 2455 N N . LYS A 1 304 ? 23.655 -11.705 -7.536 1.00 86.81 304 LYS A N 1
ATOM 2456 C CA . LYS A 1 304 ? 23.190 -10.305 -7.534 1.00 86.81 304 LYS A CA 1
ATOM 2457 C C . LYS A 1 304 ? 22.205 -9.972 -8.666 1.00 86.81 304 LYS A C 1
ATOM 2459 O O . LYS A 1 304 ? 22.112 -8.812 -9.058 1.00 86.81 304 LYS A O 1
ATOM 2464 N N . GLN A 1 305 ? 21.483 -10.977 -9.163 1.00 93.81 305 GLN A N 1
ATOM 2465 C CA . GLN A 1 305 ? 20.373 -10.831 -10.116 1.00 93.81 305 GLN A CA 1
ATOM 2466 C C . GLN A 1 305 ? 19.005 -11.044 -9.454 1.00 93.81 305 GLN A C 1
ATOM 2468 O O . GLN A 1 305 ? 17.981 -11.195 -10.119 1.00 93.81 305 GLN A O 1
ATOM 2473 N N . ASP A 1 306 ? 19.012 -11.086 -8.126 1.00 96.44 306 ASP A N 1
ATOM 2474 C CA . ASP A 1 306 ? 17.834 -11.183 -7.296 1.00 96.44 306 ASP A CA 1
ATOM 2475 C C . ASP A 1 306 ? 18.096 -10.542 -5.927 1.00 96.44 306 ASP A C 1
ATOM 2477 O O . ASP A 1 306 ? 19.244 -10.420 -5.468 1.00 96.44 306 ASP A O 1
ATOM 2481 N N . PHE A 1 307 ? 17.018 -10.113 -5.280 1.00 96.94 307 PHE A N 1
ATOM 2482 C CA . PHE A 1 307 ? 17.008 -9.774 -3.866 1.00 96.94 307 PHE A CA 1
ATOM 2483 C C . PHE A 1 307 ? 15.634 -10.003 -3.239 1.00 96.94 307 PHE A C 1
ATOM 2485 O O . PHE A 1 307 ? 14.605 -9.980 -3.910 1.00 96.94 307 PHE A O 1
ATOM 2492 N N . ILE A 1 308 ? 15.635 -10.193 -1.922 1.00 97.69 308 ILE A N 1
ATOM 2493 C CA . ILE A 1 308 ? 14.442 -10.315 -1.088 1.00 97.69 308 ILE A CA 1
ATOM 2494 C C . ILE A 1 308 ? 14.354 -9.092 -0.176 1.00 97.69 308 ILE A C 1
ATOM 2496 O O . ILE A 1 308 ? 15.349 -8.708 0.444 1.00 97.69 308 ILE A O 1
ATOM 2500 N N . LEU A 1 309 ? 13.157 -8.518 -0.086 1.00 97.50 309 LEU A N 1
ATOM 2501 C CA . LEU A 1 309 ? 12.796 -7.411 0.788 1.00 97.50 309 LEU A CA 1
ATOM 2502 C C . LEU A 1 309 ? 11.906 -7.911 1.927 1.00 97.50 309 LEU A C 1
ATOM 2504 O O . LEU A 1 309 ? 10.912 -8.601 1.687 1.00 97.50 309 LEU A O 1
ATOM 2508 N N . LYS A 1 310 ? 12.239 -7.520 3.159 1.00 96.19 310 LYS A N 1
ATOM 2509 C CA . LYS A 1 310 ? 11.381 -7.689 4.338 1.00 96.19 310 LYS A CA 1
ATOM 2510 C C . LYS A 1 310 ? 11.176 -6.340 5.009 1.00 96.19 310 LYS A C 1
ATOM 2512 O O . LYS A 1 310 ? 12.124 -5.756 5.529 1.00 96.19 310 LYS A O 1
ATOM 2517 N N . TYR A 1 311 ? 9.941 -5.851 4.989 1.00 93.12 311 TYR A N 1
ATOM 2518 C CA . TYR A 1 311 ? 9.565 -4.627 5.688 1.00 93.12 311 TYR A CA 1
ATOM 2519 C C . TYR A 1 311 ? 9.151 -4.953 7.130 1.00 93.12 311 TYR A C 1
ATOM 2521 O O . TYR A 1 311 ? 8.517 -5.988 7.341 1.00 93.12 311 TYR A O 1
ATOM 2529 N N . PRO A 1 312 ? 9.477 -4.102 8.121 1.00 88.75 312 PRO A N 1
ATOM 2530 C CA . PRO A 1 312 ? 9.143 -4.373 9.522 1.00 88.75 312 PRO A CA 1
ATOM 2531 C C . PRO A 1 312 ? 7.641 -4.518 9.796 1.00 88.75 312 PRO A C 1
ATOM 2533 O O . PRO A 1 312 ? 7.253 -5.312 10.642 1.00 88.75 312 PRO A O 1
ATOM 2536 N N . GLU A 1 313 ? 6.811 -3.768 9.069 1.00 83.88 313 GLU A N 1
ATOM 2537 C CA . GLU A 1 313 ? 5.361 -3.671 9.297 1.00 83.88 313 GLU A CA 1
ATOM 2538 C C . GLU A 1 313 ? 4.540 -4.591 8.373 1.00 83.88 313 GLU A C 1
ATOM 2540 O O . GLU A 1 313 ? 3.320 -4.492 8.338 1.00 83.88 313 GLU A O 1
ATOM 2545 N N . CYS A 1 314 ? 5.187 -5.450 7.581 1.00 85.12 314 CYS A N 1
ATOM 2546 C CA . CYS A 1 314 ? 4.517 -6.334 6.628 1.00 85.12 314 CYS A CA 1
ATOM 2547 C C . CYS A 1 314 ? 4.980 -7.767 6.852 1.00 85.12 314 CYS A C 1
ATOM 2549 O O . CYS A 1 314 ? 6.185 -8.013 6.814 1.00 85.12 314 CYS A O 1
ATOM 2551 N N . ASP A 1 315 ? 4.066 -8.720 7.033 1.00 87.69 315 ASP A N 1
ATOM 2552 C CA . ASP A 1 315 ? 4.421 -10.128 7.260 1.00 87.69 315 ASP A CA 1
ATOM 2553 C C . ASP A 1 315 ? 5.047 -10.788 6.028 1.00 87.69 315 ASP A C 1
ATOM 2555 O O . ASP A 1 315 ? 5.987 -11.584 6.150 1.00 87.69 315 ASP A O 1
ATOM 2559 N N . ASN A 1 316 ? 4.611 -10.377 4.841 1.00 91.44 316 ASN A N 1
ATOM 2560 C CA . ASN A 1 316 ? 5.074 -10.903 3.567 1.00 91.44 316 ASN A CA 1
ATOM 2561 C C . ASN A 1 316 ? 6.551 -10.568 3.294 1.00 91.44 316 ASN A C 1
ATOM 2563 O O . ASN A 1 316 ? 7.094 -9.542 3.712 1.00 91.44 316 ASN A O 1
ATOM 2567 N N . TYR A 1 317 ? 7.188 -11.443 2.519 1.00 95.81 317 TYR A N 1
ATOM 2568 C CA . TYR A 1 317 ? 8.488 -11.206 1.900 1.00 95.81 317 TYR A CA 1
ATOM 2569 C C . TYR A 1 317 ? 8.280 -10.950 0.409 1.00 95.81 317 TYR A C 1
ATOM 2571 O O . TYR A 1 317 ? 7.510 -11.664 -0.232 1.00 95.81 317 TYR A O 1
ATOM 2579 N N . TYR A 1 318 ? 9.000 -9.980 -0.151 1.00 96.75 318 TYR A N 1
ATOM 2580 C CA . TYR A 1 318 ? 8.925 -9.659 -1.577 1.00 96.75 318 TYR A CA 1
ATOM 2581 C C . TYR A 1 318 ? 10.251 -9.980 -2.257 1.00 96.75 318 TYR A C 1
ATOM 2583 O O . TYR A 1 318 ? 11.272 -9.356 -1.974 1.00 96.75 318 TYR A O 1
ATOM 2591 N N . GLY A 1 319 ? 10.240 -10.984 -3.131 1.00 96.94 319 GLY A N 1
ATOM 2592 C CA . GLY A 1 319 ? 11.388 -11.371 -3.946 1.00 96.94 319 GLY A CA 1
ATOM 2593 C C . GLY A 1 319 ? 11.329 -10.720 -5.322 1.00 96.94 319 GLY A C 1
ATOM 2594 O O . GLY A 1 319 ? 10.289 -10.742 -5.974 1.00 96.94 319 GLY A O 1
ATOM 2595 N N . ILE A 1 320 ? 12.449 -10.167 -5.775 1.00 97.44 320 ILE A N 1
ATOM 2596 C CA . ILE A 1 320 ? 12.589 -9.567 -7.102 1.00 97.44 320 ILE A CA 1
ATOM 2597 C C . ILE A 1 320 ? 13.784 -10.215 -7.770 1.00 97.44 320 ILE A C 1
ATOM 2599 O O . ILE A 1 320 ? 14.876 -10.207 -7.210 1.00 97.44 320 ILE A O 1
ATOM 2603 N N . ALA A 1 321 ? 13.574 -10.765 -8.960 1.00 96.75 321 ALA A N 1
ATOM 2604 C CA . ALA A 1 321 ? 14.606 -11.398 -9.767 1.00 96.75 321 ALA A CA 1
ATOM 2605 C C . ALA A 1 321 ? 14.466 -10.965 -11.227 1.00 96.75 321 ALA A C 1
ATOM 2607 O O . ALA A 1 321 ? 13.360 -10.703 -11.704 1.00 96.75 321 ALA A O 1
ATOM 2608 N N . TRP A 1 322 ? 15.584 -10.889 -11.942 1.00 96.25 322 TRP A N 1
ATOM 2609 C CA . TRP A 1 322 ? 15.623 -10.504 -13.351 1.00 96.25 322 TRP A CA 1
ATOM 2610 C C . TRP A 1 322 ? 16.666 -11.326 -14.110 1.00 96.25 322 TRP A C 1
ATOM 2612 O O . TRP A 1 322 ? 17.593 -11.888 -13.533 1.00 96.25 322 TRP A O 1
ATOM 2622 N N . ASN A 1 323 ? 16.515 -11.406 -15.431 1.00 94.00 323 ASN A N 1
ATOM 2623 C CA . ASN A 1 323 ? 17.362 -12.231 -16.299 1.00 94.00 323 ASN A CA 1
ATOM 2624 C C . ASN A 1 323 ? 18.426 -11.434 -17.079 1.00 94.00 323 ASN A C 1
ATOM 2626 O O . ASN A 1 323 ? 19.204 -12.025 -17.826 1.00 94.00 323 ASN A O 1
ATOM 2630 N N . TYR A 1 324 ? 18.495 -10.112 -16.907 1.00 93.12 324 TYR A N 1
ATOM 2631 C CA . TYR A 1 324 ? 19.524 -9.277 -17.527 1.00 93.12 324 TYR A CA 1
ATOM 2632 C C . TYR A 1 324 ? 20.830 -9.308 -16.720 1.00 93.12 324 TYR A C 1
ATOM 2634 O O . TYR A 1 324 ? 20.822 -9.098 -15.506 1.00 93.12 324 TYR A O 1
ATOM 2642 N N . GLN A 1 325 ? 21.954 -9.599 -17.379 1.00 90.75 325 GLN A N 1
ATOM 2643 C CA . GLN A 1 325 ? 23.247 -9.813 -16.712 1.00 90.75 325 GLN A CA 1
ATOM 2644 C C . GLN A 1 325 ? 23.893 -8.517 -16.226 1.00 90.75 325 GLN A C 1
ATOM 2646 O O . GLN A 1 325 ? 24.464 -8.472 -15.135 1.00 90.75 325 GLN A O 1
ATOM 2651 N N . GLU A 1 326 ? 23.799 -7.450 -17.016 1.00 92.81 326 GLU A N 1
ATOM 2652 C CA . GLU A 1 326 ? 24.427 -6.184 -16.668 1.00 92.81 326 GLU A CA 1
ATOM 2653 C C . GLU A 1 326 ? 23.517 -5.368 -15.749 1.00 92.81 326 GLU A C 1
ATOM 2655 O O . GLU A 1 326 ? 22.771 -4.489 -16.170 1.00 92.81 326 GLU A O 1
ATOM 2660 N N . SER A 1 327 ? 23.573 -5.649 -14.453 1.00 93.69 327 SER A N 1
ATOM 2661 C CA . SER A 1 327 ? 22.707 -4.993 -13.472 1.00 93.69 327 SER A CA 1
ATOM 2662 C C . SER A 1 327 ? 23.439 -4.581 -12.204 1.00 93.69 327 SER A C 1
ATOM 2664 O O . SER A 1 327 ? 24.505 -5.098 -11.871 1.00 93.69 327 SER A O 1
ATOM 2666 N N . GLN A 1 328 ? 22.843 -3.650 -11.468 1.00 93.50 328 GLN A N 1
ATOM 2667 C CA . GLN A 1 328 ? 23.300 -3.228 -10.153 1.00 93.50 328 GLN A CA 1
ATOM 2668 C C . GLN A 1 328 ? 22.102 -3.056 -9.221 1.00 93.50 328 GLN A C 1
ATOM 2670 O O . GLN A 1 328 ? 21.148 -2.364 -9.559 1.00 93.50 328 GLN A O 1
ATOM 2675 N N . ILE A 1 329 ? 22.188 -3.621 -8.019 1.00 94.94 329 ILE A N 1
ATOM 2676 C CA . ILE A 1 329 ? 21.238 -3.320 -6.946 1.00 94.94 329 ILE A CA 1
ATOM 2677 C C . ILE A 1 329 ? 21.604 -1.959 -6.354 1.00 94.94 329 ILE A C 1
ATOM 2679 O O . ILE A 1 329 ? 22.765 -1.720 -5.999 1.00 94.94 329 ILE A O 1
ATOM 2683 N N . ARG A 1 330 ? 20.619 -1.068 -6.273 1.00 94.81 330 ARG A N 1
ATOM 2684 C CA . ARG A 1 330 ? 20.739 0.265 -5.691 1.00 94.81 330 ARG A CA 1
ATOM 2685 C C . ARG A 1 330 ? 19.638 0.530 -4.681 1.00 94.81 330 ARG A C 1
ATOM 2687 O O . ARG A 1 330 ? 18.571 -0.069 -4.730 1.00 94.81 330 ARG A O 1
ATOM 2694 N N . GLU A 1 331 ? 19.893 1.501 -3.824 1.00 96.19 331 GLU A N 1
ATOM 2695 C CA . GLU A 1 331 ? 18.899 2.098 -2.944 1.00 96.19 331 GLU A CA 1
ATOM 2696 C C . GLU A 1 331 ? 18.728 3.575 -3.289 1.00 96.19 331 GLU A C 1
ATOM 2698 O O . GLU A 1 331 ? 19.713 4.275 -3.548 1.00 96.19 331 GLU A O 1
ATOM 2703 N N . VAL A 1 332 ? 17.491 4.063 -3.260 1.00 95.88 332 VAL A N 1
ATOM 2704 C CA . VAL A 1 332 ? 17.169 5.484 -3.421 1.00 95.88 332 VAL A CA 1
ATOM 2705 C C . VAL A 1 332 ? 16.437 5.962 -2.178 1.00 95.88 332 VAL A C 1
ATOM 2707 O O . VAL A 1 332 ? 15.423 5.382 -1.808 1.00 95.88 332 VAL A O 1
ATOM 2710 N N . LEU A 1 333 ? 16.966 6.994 -1.522 1.00 95.19 333 LEU A N 1
ATOM 2711 C CA . LEU A 1 333 ? 16.435 7.536 -0.272 1.00 95.19 333 LEU A CA 1
ATOM 2712 C C . LEU A 1 333 ? 15.964 8.977 -0.476 1.00 95.19 333 LEU A C 1
ATOM 2714 O O . LEU A 1 333 ? 16.663 9.918 -0.093 1.00 95.19 333 LEU A O 1
ATOM 2718 N N . ASP A 1 334 ? 14.820 9.141 -1.125 1.00 94.19 334 ASP A N 1
ATOM 2719 C CA . ASP A 1 334 ? 14.192 10.433 -1.418 1.00 94.19 334 ASP A CA 1
ATOM 2720 C C . ASP A 1 334 ? 12.693 10.219 -1.645 1.00 94.19 334 ASP A C 1
ATOM 2722 O O . ASP A 1 334 ? 12.338 9.172 -2.160 1.00 94.19 334 ASP A O 1
ATOM 2726 N N . ASP A 1 335 ? 11.810 11.146 -1.294 1.00 90.69 335 ASP A N 1
ATOM 2727 C CA . ASP A 1 335 ? 10.358 11.007 -1.505 1.00 90.69 335 ASP A CA 1
ATOM 2728 C C . ASP A 1 335 ? 9.856 11.560 -2.860 1.00 90.69 335 ASP A C 1
ATOM 2730 O O . ASP A 1 335 ? 8.676 11.402 -3.189 1.00 90.69 335 ASP A O 1
ATOM 2734 N N . ASN A 1 336 ? 10.730 12.168 -3.670 1.00 91.06 336 ASN A N 1
ATOM 2735 C CA . ASN A 1 336 ? 10.409 12.806 -4.948 1.00 91.06 336 ASN A CA 1
ATOM 2736 C C . ASN A 1 336 ? 11.367 12.339 -6.056 1.00 91.06 336 ASN A C 1
ATOM 2738 O O . ASN A 1 336 ? 12.330 13.025 -6.430 1.00 91.06 336 ASN A O 1
ATOM 2742 N N . LEU A 1 337 ? 11.082 11.163 -6.627 1.00 91.62 337 LEU A N 1
ATOM 2743 C CA . LEU A 1 337 ? 11.934 10.567 -7.659 1.00 91.62 337 LEU A CA 1
ATOM 2744 C C . LEU A 1 337 ? 12.064 11.437 -8.913 1.00 91.62 337 LEU A C 1
ATOM 2746 O O . LEU A 1 337 ? 13.125 11.439 -9.532 1.00 91.62 337 LEU A O 1
ATOM 2750 N N . GLU A 1 338 ? 11.050 12.214 -9.287 1.00 87.88 338 GLU A N 1
ATOM 2751 C CA . GLU A 1 338 ? 11.068 13.039 -10.498 1.00 87.88 338 GLU A CA 1
ATOM 2752 C C . GLU A 1 338 ? 12.153 14.099 -10.455 1.00 87.88 338 GLU A C 1
ATOM 2754 O O . GLU A 1 338 ? 12.955 14.235 -11.384 1.00 87.88 338 GLU A O 1
ATOM 2759 N N . SER A 1 339 ? 12.158 14.886 -9.381 1.00 88.88 339 SER A N 1
ATOM 2760 C CA . SER A 1 339 ? 13.132 15.952 -9.187 1.00 88.88 339 SER A CA 1
ATOM 2761 C C . SER A 1 339 ? 14.502 15.355 -8.893 1.00 88.88 339 SER A C 1
ATOM 2763 O O . SER A 1 339 ? 15.520 15.807 -9.430 1.00 88.88 339 SER A O 1
ATOM 2765 N N . PHE A 1 340 ? 14.529 14.306 -8.071 1.00 91.25 340 PHE A N 1
ATOM 2766 C CA . PHE A 1 340 ? 15.756 13.673 -7.630 1.00 91.25 340 PHE A CA 1
ATOM 2767 C C . PHE A 1 340 ? 16.514 13.004 -8.785 1.00 91.25 340 PHE A C 1
ATOM 2769 O O . PHE A 1 340 ? 17.701 13.279 -8.985 1.00 91.25 340 PHE A O 1
ATOM 2776 N N . PHE A 1 341 ? 15.845 12.207 -9.623 1.00 88.62 341 PHE A N 1
ATOM 2777 C CA . PHE A 1 341 ? 16.489 11.541 -10.759 1.00 88.62 341 PHE A CA 1
ATOM 2778 C C . PHE A 1 341 ? 16.950 12.499 -11.838 1.00 88.62 341 PHE A C 1
ATOM 2780 O O . PHE A 1 341 ? 18.039 12.294 -12.366 1.00 88.62 341 PHE A O 1
ATOM 2787 N N . ARG A 1 342 ? 16.229 13.596 -12.096 1.00 86.19 342 ARG A N 1
ATOM 2788 C CA . ARG A 1 342 ? 16.712 14.639 -13.017 1.00 86.19 342 ARG A CA 1
ATOM 2789 C C . ARG A 1 342 ? 18.065 15.211 -12.582 1.00 86.19 342 ARG A C 1
ATOM 2791 O O . ARG A 1 342 ? 18.918 15.472 -13.428 1.00 86.19 342 ARG A O 1
ATOM 2798 N N . LYS A 1 343 ? 18.295 15.355 -11.271 1.00 87.12 343 LYS A N 1
ATOM 2799 C CA . LYS A 1 343 ? 19.575 15.817 -10.698 1.00 87.12 343 LYS A CA 1
ATOM 2800 C C . LYS A 1 343 ? 20.642 14.717 -10.653 1.00 87.12 343 LYS A C 1
ATOM 2802 O O . LYS A 1 343 ? 21.833 15.021 -10.648 1.00 87.12 343 LYS A O 1
ATOM 2807 N N . LYS A 1 344 ? 20.229 13.447 -10.611 1.00 85.06 344 LYS A N 1
ATOM 2808 C CA . LYS A 1 344 ? 21.099 12.267 -10.467 1.00 85.06 344 LYS A CA 1
ATOM 2809 C C . LYS A 1 344 ? 21.290 11.457 -11.747 1.00 85.06 344 LYS A C 1
ATOM 2811 O O . LYS A 1 344 ? 21.937 10.421 -11.705 1.00 85.06 344 LYS A O 1
ATOM 2816 N N . THR A 1 345 ? 20.835 11.953 -12.894 1.00 76.81 345 THR A N 1
ATOM 2817 C CA . THR A 1 345 ? 20.959 11.309 -14.213 1.00 76.81 345 THR A CA 1
ATOM 2818 C C . THR A 1 345 ? 22.362 10.765 -14.517 1.00 76.81 345 THR A C 1
ATOM 2820 O O . THR A 1 345 ? 22.512 9.700 -15.116 1.00 76.81 345 THR A O 1
ATOM 2823 N N . HIS A 1 346 ? 23.403 11.491 -14.104 1.00 79.38 346 HIS A N 1
ATOM 2824 C CA . HIS A 1 346 ? 24.796 11.119 -14.353 1.00 79.38 346 HIS A CA 1
ATOM 2825 C C . HIS A 1 346 ? 25.373 10.169 -13.290 1.00 79.38 346 HIS A C 1
ATOM 2827 O O . HIS A 1 346 ? 26.435 9.585 -13.510 1.00 79.38 346 HIS A O 1
ATOM 2833 N N . ASP A 1 347 ? 24.690 9.981 -12.161 1.00 79.31 347 ASP A N 1
ATOM 2834 C CA . ASP A 1 347 ? 25.125 9.152 -11.038 1.00 79.31 347 ASP A CA 1
ATOM 2835 C C . ASP A 1 347 ? 24.689 7.694 -11.241 1.00 79.31 347 ASP A C 1
ATOM 2837 O O . ASP A 1 347 ? 23.633 7.240 -10.806 1.00 79.31 347 ASP A O 1
ATOM 2841 N N . HIS A 1 348 ? 25.519 6.960 -11.978 1.00 72.50 348 HIS A N 1
ATOM 2842 C CA . HIS A 1 348 ? 25.265 5.586 -12.413 1.00 72.50 348 HIS A CA 1
ATOM 2843 C C . HIS A 1 348 ? 26.268 4.584 -11.825 1.00 72.50 348 HIS A C 1
ATOM 2845 O O . HIS A 1 348 ? 26.409 3.472 -12.337 1.00 72.50 348 HIS A O 1
ATOM 2851 N N . VAL A 1 349 ? 27.002 4.984 -10.789 1.00 78.25 349 VAL A N 1
ATOM 2852 C CA . VAL A 1 349 ? 27.986 4.134 -10.101 1.00 78.25 349 VAL A CA 1
ATOM 2853 C C . VAL A 1 349 ? 27.610 3.916 -8.642 1.00 78.25 349 VAL A C 1
ATOM 2855 O O . VAL A 1 349 ? 27.856 2.833 -8.109 1.00 78.25 349 VAL A O 1
ATOM 2858 N N . SER A 1 350 ? 26.956 4.901 -8.021 1.00 86.88 350 SER A N 1
ATOM 2859 C CA . SER A 1 350 ? 26.548 4.831 -6.625 1.00 86.88 350 SER A CA 1
ATOM 2860 C C . SER A 1 350 ? 25.545 3.704 -6.397 1.00 86.88 350 SER A C 1
ATOM 2862 O O . SER A 1 350 ? 24.541 3.579 -7.097 1.00 86.88 350 SER A O 1
ATOM 2864 N N . SER A 1 351 ? 25.817 2.881 -5.386 1.00 88.69 351 SER A N 1
ATOM 2865 C CA . SER A 1 351 ? 24.871 1.879 -4.887 1.00 88.69 351 SER A CA 1
ATOM 2866 C C . SER A 1 351 ? 23.775 2.499 -4.024 1.00 88.69 351 SER A C 1
ATOM 2868 O O . SER A 1 351 ? 22.732 1.887 -3.839 1.00 88.69 351 SER A O 1
ATOM 2870 N N . ARG A 1 352 ? 23.983 3.712 -3.501 1.00 93.56 352 ARG A N 1
ATOM 2871 C CA . ARG A 1 352 ? 22.999 4.435 -2.691 1.00 93.56 352 ARG A CA 1
ATOM 2872 C C . ARG A 1 352 ? 22.889 5.872 -3.174 1.00 93.56 352 ARG A C 1
ATOM 2874 O O . ARG A 1 352 ? 23.870 6.612 -3.143 1.00 93.56 352 ARG A O 1
ATOM 2881 N N . LEU A 1 353 ? 21.699 6.263 -3.604 1.00 93.25 353 LEU A N 1
ATOM 2882 C CA . LEU A 1 353 ? 21.372 7.625 -3.996 1.00 93.25 353 LEU A CA 1
ATOM 2883 C C . LEU A 1 353 ? 20.613 8.281 -2.838 1.00 93.25 353 LEU A C 1
ATOM 2885 O O . LEU A 1 353 ? 19.475 7.924 -2.552 1.00 93.25 353 LEU A O 1
ATOM 2889 N N . ILE A 1 354 ? 21.268 9.213 -2.144 1.00 93.44 354 ILE A N 1
ATOM 2890 C CA . ILE A 1 354 ? 20.747 9.824 -0.914 1.00 93.44 354 ILE A CA 1
ATOM 2891 C C . ILE A 1 354 ? 20.187 11.216 -1.221 1.00 93.44 354 ILE A C 1
ATOM 2893 O O . ILE A 1 354 ? 20.923 12.083 -1.701 1.00 93.44 354 ILE A O 1
ATOM 2897 N N . GLY A 1 355 ? 18.905 11.409 -0.925 1.00 93.00 355 GLY A N 1
ATOM 2898 C CA . GLY A 1 355 ? 18.188 12.681 -0.919 1.00 93.00 355 GLY A CA 1
ATOM 2899 C C . GLY A 1 355 ? 17.733 13.043 0.498 1.00 93.00 355 GLY A C 1
ATOM 2900 O O . GLY A 1 355 ? 18.567 13.076 1.407 1.00 93.00 355 GLY A O 1
ATOM 2901 N N . ASN A 1 356 ? 16.438 13.307 0.702 1.00 92.31 356 ASN A N 1
ATOM 2902 C CA . ASN A 1 356 ? 15.897 13.710 2.014 1.00 92.31 356 ASN A CA 1
ATOM 2903 C C . ASN A 1 356 ? 15.707 12.574 3.036 1.00 92.31 356 ASN A C 1
ATOM 2905 O O . ASN A 1 356 ? 15.556 12.867 4.216 1.00 92.31 356 ASN A O 1
ATOM 2909 N N . ARG A 1 357 ? 15.797 11.301 2.620 1.00 91.44 357 ARG A N 1
ATOM 2910 C CA . ARG A 1 357 ? 15.627 10.112 3.484 1.00 91.44 357 ARG A CA 1
ATOM 2911 C C . ARG A 1 357 ? 14.232 9.930 4.094 1.00 91.44 357 ARG A C 1
ATOM 2913 O O . ARG A 1 357 ? 14.085 9.098 4.984 1.00 91.44 357 ARG A O 1
ATOM 2920 N N . GLU A 1 358 ? 13.229 10.636 3.582 1.00 89.12 358 GLU A N 1
ATOM 2921 C CA . GLU A 1 358 ? 11.830 10.480 4.009 1.00 89.12 358 GLU A CA 1
ATOM 2922 C C . GLU A 1 358 ? 11.158 9.248 3.372 1.00 89.12 358 GLU A C 1
ATOM 2924 O O . GLU A 1 358 ? 10.084 8.828 3.791 1.00 89.12 358 GLU A O 1
ATOM 2929 N N . TRP A 1 359 ? 11.809 8.629 2.380 1.00 91.88 359 TRP A N 1
ATOM 2930 C CA . TRP A 1 359 ? 11.331 7.427 1.697 1.00 91.88 359 TRP A CA 1
ATOM 2931 C C . TRP A 1 359 ? 12.478 6.478 1.333 1.00 91.88 359 TRP A C 1
ATOM 2933 O O . TRP A 1 359 ? 13.657 6.830 1.442 1.00 91.88 359 TRP A O 1
ATOM 2943 N N . HIS A 1 360 ? 12.133 5.273 0.871 1.00 95.94 360 HIS A N 1
ATOM 2944 C CA . HIS A 1 360 ? 13.083 4.281 0.369 1.00 95.94 360 HIS A CA 1
ATOM 2945 C C . HIS A 1 360 ? 12.548 3.540 -0.859 1.00 95.94 360 HIS A C 1
ATOM 2947 O O . HIS A 1 360 ? 11.402 3.095 -0.877 1.00 95.94 360 HIS A O 1
ATOM 2953 N N . TYR A 1 361 ? 13.413 3.378 -1.859 1.00 96.81 361 TYR A N 1
ATOM 2954 C CA . TYR A 1 361 ? 13.196 2.499 -3.001 1.00 96.81 361 TYR A CA 1
ATOM 2955 C C . TYR A 1 361 ? 14.358 1.519 -3.130 1.00 96.81 361 TYR A C 1
ATOM 2957 O O . TYR A 1 361 ? 15.528 1.916 -3.172 1.00 96.81 361 TYR A O 1
ATOM 2965 N N . SER A 1 362 ? 14.022 0.242 -3.269 1.00 97.38 362 SER A N 1
ATOM 2966 C CA . SER A 1 362 ? 14.947 -0.804 -3.697 1.00 97.38 362 SER A CA 1
ATOM 2967 C C . SER A 1 362 ? 14.914 -0.888 -5.215 1.00 97.38 362 SER A C 1
ATOM 2969 O O . SER A 1 362 ? 13.855 -1.088 -5.800 1.00 97.38 362 SER A O 1
ATOM 2971 N N . ASN A 1 363 ? 16.063 -0.721 -5.860 1.00 96.25 363 ASN A N 1
ATOM 2972 C CA . ASN A 1 363 ? 16.160 -0.597 -7.308 1.00 96.25 363 ASN A CA 1
ATOM 2973 C C . ASN A 1 363 ? 17.057 -1.691 -7.890 1.00 96.25 363 ASN A C 1
ATOM 2975 O O . ASN A 1 363 ? 18.257 -1.715 -7.607 1.00 96.25 363 ASN A O 1
ATOM 2979 N N . ALA A 1 364 ? 16.522 -2.539 -8.765 1.00 96.38 364 ALA A N 1
ATOM 2980 C CA . ALA A 1 364 ? 17.361 -3.263 -9.716 1.00 96.38 364 ALA A CA 1
ATOM 2981 C C . ALA A 1 364 ? 17.599 -2.383 -10.948 1.00 96.38 364 ALA A C 1
ATOM 2983 O O . ALA A 1 364 ? 16.761 -2.276 -11.840 1.00 96.38 364 ALA A O 1
ATOM 2984 N N . PHE A 1 365 ? 18.765 -1.738 -10.985 1.00 95.06 365 PHE A N 1
ATOM 2985 C CA . PHE A 1 365 ? 19.182 -0.908 -12.106 1.00 95.06 365 PHE A CA 1
ATOM 2986 C C . PHE A 1 365 ? 19.799 -1.776 -13.198 1.00 95.06 365 PHE A C 1
ATOM 2988 O O . PHE A 1 365 ? 20.919 -2.276 -13.047 1.00 95.06 365 PHE A O 1
ATOM 2995 N N . LEU A 1 366 ? 19.088 -1.925 -14.310 1.00 94.88 366 LEU A N 1
ATOM 2996 C CA . LEU A 1 366 ? 19.596 -2.573 -15.509 1.00 94.88 366 LEU A CA 1
ATOM 2997 C C . LEU A 1 366 ? 20.437 -1.555 -16.288 1.00 94.88 366 LEU A C 1
ATOM 2999 O O . LEU A 1 366 ? 19.972 -0.463 -16.632 1.00 94.88 366 LEU A O 1
ATOM 3003 N N . ARG A 1 367 ? 21.711 -1.897 -16.504 1.00 90.75 367 ARG A N 1
ATOM 3004 C CA . ARG A 1 367 ? 22.667 -1.097 -17.280 1.00 90.75 367 ARG A CA 1
ATOM 3005 C C . ARG A 1 367 ? 22.211 -0.981 -18.739 1.00 90.75 367 ARG A C 1
ATOM 3007 O O . ARG A 1 367 ? 21.283 -1.683 -19.130 1.00 90.75 367 ARG A O 1
ATOM 3014 N N . PRO A 1 368 ? 22.835 -0.084 -19.526 1.00 90.81 368 PRO A N 1
ATOM 3015 C CA . PRO A 1 368 ? 22.384 0.209 -20.877 1.00 90.81 368 PRO A CA 1
ATOM 3016 C C . PRO A 1 368 ? 22.100 -1.037 -21.714 1.00 90.81 368 PRO A C 1
ATOM 3018 O O . PRO A 1 368 ? 22.964 -1.894 -21.860 1.00 90.81 368 PRO A O 1
ATOM 3021 N N . ILE A 1 369 ? 20.885 -1.097 -22.241 1.00 88.88 369 ILE A N 1
ATOM 3022 C CA . ILE A 1 369 ? 20.410 -2.009 -23.271 1.00 88.88 369 ILE A CA 1
ATOM 3023 C C . ILE A 1 369 ? 20.556 -1.240 -24.588 1.00 88.88 369 ILE A C 1
ATOM 3025 O O . ILE A 1 369 ? 20.113 -0.087 -24.669 1.00 88.88 369 ILE A O 1
ATOM 3029 N N . VAL A 1 370 ? 21.236 -1.844 -25.563 1.00 83.19 370 VAL A N 1
ATOM 3030 C CA . VAL A 1 370 ? 21.639 -1.217 -26.838 1.00 83.19 370 VAL A CA 1
ATOM 3031 C C . VAL A 1 370 ? 20.803 -1.735 -27.994 1.00 83.19 370 VAL A C 1
ATOM 3033 O O . VAL A 1 370 ? 20.582 -2.967 -28.027 1.00 83.19 370 VAL A O 1
#

Organism: Bacteroides ovatus (NCBI:txid28116)

Sequence (370 aa):
MFLIVVLGTTSTLGQPIISPSCFSNSHDITSLQAWGPYSKRYAGISHIPDIQAGIRFDFSVMPGYYRNRQLVPHVLFESSYYPWDINPSMNRITYRYEMEWKDRVFTDVTYYILDEQRILVGMNCVNNTAVNQNLVLNLMAYIDYEGEQPQFKIPEDANIQWHNATDYISNEPIYKSPQYNLVYDGWKRNEMRTSQSLSGFVLGKGFGKNKGDKVSYEINILPEKEKGITEIRLELQGTGEYSIASIPYTCKEPGKYTLELISEGTYSTNLDGFFIGSEEDIKQIKILPRKLSFIPEIKSGKTKQDFILKYPECDNYYGIAWNYQESQIREVLDDNLESFFRKKTHDHVSSRLIGNREWHYSNAFLRPIV

pLDDT: mean 84.86, std 14.83, range [21.2, 98.38]

Foldseek 3Di:
DDDDDDDDDPPPVDDPPDPVVCPPVAPDPPLDAQKAQPDQFFGAIKGDPDPLQQKIKGKHKWKDFQLADIQTRGPVDDRQKDFDDADPSRQWTWIKRPPDPPQQWIWIWIWGCPDNADIDIDIDTDHNDPDDTWMKMKTKIWMDRPDQAAQKEWPDDPFKDWDFQQQFPDWDAPDQDPCNVPDPPSGDPQWDADNPAHSRIWNFPWQLADFFGKTKHKDFFDPPQAWDDDDDDDDDDPPVHDDDDDHIHGDPGTTIDMDMDGHRHDTTDIGGTDMRGDPVVVVVIDIDGDDADGDWDWAADPLNQKIWTDGPSDPDIDIDGDDANQKAWAKEQDPDCNVQCNVCSNVPPDRYRDDPNPHMITITMHGIDD

Radius of gyration: 27.82 Å; chains: 1; bounding box: 95×41×76 Å